Protein AF-A0A9E5NBV2-F1 (afdb_monomer_lite)

Structure (mmCIF, N/CA/C/O backbone):
data_AF-A0A9E5NBV2-F1
#
_entry.id   AF-A0A9E5NBV2-F1
#
loop_
_atom_site.group_PDB
_atom_site.id
_atom_site.type_symbol
_atom_site.label_atom_id
_atom_site.label_alt_id
_atom_site.label_comp_id
_atom_site.label_asym_id
_atom_site.label_entity_id
_atom_site.label_seq_id
_atom_site.pdbx_PDB_ins_code
_atom_site.Cartn_x
_atom_site.Cartn_y
_atom_site.Cartn_z
_atom_site.occupancy
_atom_site.B_iso_or_equiv
_atom_site.auth_seq_id
_atom_site.auth_comp_id
_atom_site.auth_asym_id
_atom_site.auth_atom_id
_atom_site.pdbx_PDB_model_num
ATOM 1 N N . MET A 1 1 ? -26.192 -37.975 -38.335 1.00 47.41 1 MET A N 1
ATOM 2 C CA . MET A 1 1 ? -25.855 -38.280 -39.744 1.00 47.41 1 MET A CA 1
ATOM 3 C C . MET A 1 1 ? -25.097 -37.106 -40.358 1.00 47.41 1 MET A C 1
ATOM 5 O O . MET A 1 1 ? -25.726 -36.101 -40.648 1.00 47.41 1 MET A O 1
ATOM 9 N N . ARG A 1 2 ? -23.768 -37.215 -40.509 1.00 47.28 2 ARG A N 1
ATOM 10 C CA . ARG A 1 2 ? -22.941 -36.680 -41.620 1.00 47.28 2 ARG A CA 1
ATOM 11 C C . ARG A 1 2 ? -21.465 -36.874 -41.260 1.00 47.28 2 ARG A C 1
ATOM 13 O O . ARG A 1 2 ? -20.880 -36.067 -40.551 1.00 47.28 2 ARG A O 1
ATOM 20 N N . GLY A 1 3 ? -20.895 -37.988 -41.717 1.00 46.22 3 GLY A N 1
ATOM 21 C CA . GLY A 1 3 ? -19.457 -38.247 -41.670 1.00 46.22 3 GLY A CA 1
ATOM 22 C C . GLY A 1 3 ? -18.764 -37.620 -42.880 1.00 46.22 3 GLY A C 1
ATOM 23 O O . GLY A 1 3 ? -19.288 -37.690 -43.992 1.00 46.22 3 GLY A O 1
ATOM 24 N N . ARG A 1 4 ? -17.596 -37.006 -42.673 1.00 56.34 4 ARG A N 1
ATOM 25 C CA . ARG A 1 4 ? -16.718 -36.517 -43.747 1.00 56.34 4 ARG A CA 1
ATOM 26 C C . ARG A 1 4 ? -15.356 -37.213 -43.652 1.00 56.34 4 ARG A C 1
ATOM 28 O O . ARG A 1 4 ? -14.515 -36.837 -42.855 1.00 56.34 4 ARG A O 1
ATOM 35 N N . SER A 1 5 ? -15.221 -38.262 -44.466 1.00 53.47 5 SER A N 1
ATOM 36 C CA . SER A 1 5 ? -14.069 -38.661 -45.296 1.00 53.47 5 SER A CA 1
ATOM 37 C C . SER A 1 5 ? -12.658 -38.191 -44.881 1.00 53.47 5 SER A C 1
ATOM 39 O O . SER A 1 5 ? -12.193 -37.150 -45.343 1.00 53.47 5 SER A O 1
ATOM 41 N N . SER A 1 6 ? -11.930 -39.031 -44.137 1.00 57.44 6 SER A N 1
ATOM 42 C CA . SER A 1 6 ? -10.506 -38.855 -43.777 1.00 57.44 6 SER A CA 1
ATOM 43 C C . SER A 1 6 ? -9.505 -39.541 -44.726 1.00 57.44 6 SER A C 1
ATOM 45 O O . SER A 1 6 ? -8.318 -39.596 -44.428 1.00 57.44 6 SER A O 1
ATOM 47 N N . THR A 1 7 ? -9.933 -40.079 -45.869 1.00 57.00 7 THR A N 1
ATOM 48 C CA . THR A 1 7 ? -9.097 -40.979 -46.691 1.00 57.00 7 THR A CA 1
ATOM 49 C C . THR A 1 7 ? -8.404 -40.331 -47.895 1.00 57.00 7 THR A C 1
ATOM 51 O O . THR A 1 7 ? -7.592 -40.986 -48.538 1.00 57.00 7 THR A O 1
ATOM 54 N N . ALA A 1 8 ? -8.650 -39.052 -48.196 1.00 54.91 8 ALA A N 1
ATOM 55 C CA . ALA A 1 8 ? -8.129 -38.420 -49.418 1.00 54.91 8 ALA A CA 1
ATOM 56 C C . ALA A 1 8 ? -6.781 -37.681 -49.261 1.00 54.91 8 ALA A C 1
ATOM 58 O O . ALA A 1 8 ? -6.139 -37.388 -50.264 1.00 54.91 8 ALA A O 1
ATOM 59 N N . LEU A 1 9 ? -6.319 -37.390 -48.036 1.00 52.12 9 LEU A N 1
ATOM 60 C CA . LEU A 1 9 ? -5.105 -36.578 -47.825 1.00 52.12 9 LEU A CA 1
ATOM 61 C C . LEU A 1 9 ? -3.806 -37.409 -47.742 1.00 52.12 9 LEU A C 1
ATOM 63 O O . LEU A 1 9 ? -2.723 -36.885 -47.975 1.00 52.12 9 LEU A O 1
ATOM 67 N N . GLY A 1 10 ? -3.900 -38.713 -47.457 1.00 50.12 10 GLY A N 1
ATOM 68 C CA . GLY A 1 10 ? -2.728 -39.570 -47.220 1.00 50.12 10 GLY A CA 1
ATOM 69 C C . GLY A 1 10 ? -1.947 -39.993 -48.472 1.00 50.12 10 GLY A C 1
ATOM 70 O O . GLY A 1 10 ? -0.790 -40.380 -48.358 1.00 50.12 10 GLY A O 1
ATOM 71 N N . ILE A 1 11 ? -2.541 -39.912 -49.667 1.00 53.69 11 ILE A N 1
ATOM 72 C CA . ILE A 1 11 ? -1.937 -40.457 -50.901 1.00 53.69 11 ILE A CA 1
ATOM 73 C C . ILE A 1 11 ? -1.127 -39.397 -51.672 1.00 53.69 11 ILE A C 1
ATOM 75 O O . ILE A 1 11 ? -0.190 -39.737 -52.388 1.00 53.69 11 ILE A O 1
ATOM 79 N N . VAL A 1 12 ? -1.406 -38.103 -51.474 1.00 51.81 12 VAL A N 1
ATOM 80 C CA . VAL A 1 12 ? -0.696 -37.018 -52.181 1.00 51.81 12 VAL A CA 1
ATOM 81 C C . VAL A 1 12 ? 0.697 -36.749 -51.588 1.00 51.81 12 VAL A C 1
ATOM 83 O O . VAL A 1 12 ? 1.597 -36.322 -52.303 1.00 51.81 12 VAL A O 1
ATOM 86 N N . VAL A 1 13 ? 0.924 -37.070 -50.309 1.00 54.34 13 VAL A N 1
ATOM 87 C CA . VAL A 1 13 ? 2.218 -36.829 -49.639 1.00 54.34 13 VAL A CA 1
ATOM 88 C C . VAL A 1 13 ? 3.282 -37.875 -50.017 1.00 54.34 13 VAL A C 1
ATOM 90 O O . VAL A 1 13 ? 4.472 -37.573 -49.993 1.00 54.34 13 VAL A O 1
ATOM 93 N N . LEU A 1 14 ? 2.887 -39.081 -50.446 1.00 49.16 14 LEU A N 1
ATOM 94 C CA . LEU A 1 14 ? 3.833 -40.171 -50.735 1.00 49.16 14 LEU A CA 1
ATOM 95 C C . LEU A 1 14 ? 4.476 -40.101 -52.139 1.00 49.16 14 LEU A C 1
ATOM 97 O O . LEU A 1 14 ? 5.440 -40.813 -52.399 1.00 49.16 14 LEU A O 1
ATOM 101 N N . LEU A 1 15 ? 3.977 -39.259 -53.053 1.00 51.88 15 LEU A N 1
ATOM 102 C CA . LEU A 1 15 ? 4.480 -39.188 -54.438 1.00 51.88 15 LEU A CA 1
ATOM 103 C C . LEU A 1 15 ? 5.454 -38.029 -54.708 1.00 51.88 15 LEU A C 1
ATOM 105 O O . LEU A 1 15 ? 6.018 -37.955 -55.797 1.00 51.88 15 LEU A O 1
ATOM 109 N N . ILE A 1 16 ? 5.708 -37.153 -53.731 1.00 52.34 16 ILE A N 1
ATOM 110 C CA . ILE A 1 16 ? 6.623 -36.006 -53.899 1.00 52.34 16 ILE A CA 1
ATOM 111 C C . ILE A 1 16 ? 8.077 -36.362 -53.519 1.00 52.34 16 ILE A C 1
ATOM 113 O O . ILE A 1 16 ? 9.010 -35.668 -53.914 1.00 52.34 16 ILE A O 1
ATOM 117 N N . THR A 1 17 ? 8.324 -37.479 -52.828 1.00 51.62 17 THR A N 1
ATOM 118 C CA . THR A 1 17 ? 9.655 -37.801 -52.276 1.00 51.62 17 THR A CA 1
ATOM 119 C C . THR A 1 17 ? 10.601 -38.567 -53.212 1.00 51.62 17 THR A C 1
ATOM 121 O O . THR A 1 17 ? 11.776 -38.698 -52.886 1.00 51.62 17 THR A O 1
ATOM 124 N N . VAL A 1 18 ? 10.159 -39.044 -54.385 1.00 55.81 18 VAL A N 1
ATOM 125 C CA . VAL A 1 18 ? 10.964 -39.964 -55.232 1.00 55.81 18 VAL A CA 1
ATOM 126 C C . VAL A 1 18 ? 11.553 -39.299 -56.497 1.00 55.81 18 VAL A C 1
ATOM 128 O O . VAL A 1 18 ? 12.357 -39.897 -57.204 1.00 55.81 18 VAL A O 1
ATOM 131 N N . GLY A 1 19 ? 11.230 -38.034 -56.783 1.00 51.38 19 GLY A N 1
ATOM 132 C CA . GLY A 1 19 ? 11.572 -37.380 -58.060 1.00 51.38 19 GLY A CA 1
ATOM 133 C C . GLY A 1 19 ? 12.882 -36.579 -58.141 1.00 51.38 19 GLY A C 1
ATOM 134 O O . GLY A 1 19 ? 13.101 -35.925 -59.155 1.00 51.38 19 GLY A O 1
ATOM 135 N N . LEU A 1 20 ? 13.739 -36.563 -57.113 1.00 53.22 20 LEU A N 1
ATOM 136 C CA . LEU A 1 20 ? 14.818 -35.558 -56.988 1.00 53.22 20 LEU A CA 1
ATOM 137 C C . LEU A 1 20 ? 16.227 -36.136 -56.749 1.00 53.22 20 LEU A C 1
ATOM 139 O O . LEU A 1 20 ? 17.056 -35.509 -56.101 1.00 53.22 20 LEU A O 1
ATOM 143 N N . VAL A 1 21 ? 16.533 -37.320 -57.294 1.00 58.56 21 VAL A N 1
ATOM 144 C CA . VAL A 1 21 ? 17.869 -37.963 -57.171 1.00 58.56 21 VAL A CA 1
ATOM 145 C C . VAL A 1 21 ? 18.680 -37.912 -58.486 1.00 58.56 21 VAL A C 1
ATOM 147 O O . VAL A 1 21 ? 19.734 -38.520 -58.615 1.00 58.56 21 VAL A O 1
ATOM 150 N N . GLY A 1 22 ? 18.218 -37.174 -59.499 1.00 55.47 22 GLY A N 1
ATOM 151 C CA . GLY A 1 22 ? 18.643 -37.421 -60.882 1.00 55.47 22 GLY A CA 1
ATOM 152 C C . GLY A 1 22 ? 19.611 -36.457 -61.575 1.00 55.47 22 GLY A C 1
ATOM 153 O O . GLY A 1 22 ? 19.863 -36.707 -62.744 1.00 55.47 22 GLY A O 1
ATOM 154 N N . CYS A 1 23 ? 20.121 -35.373 -60.973 1.00 57.59 23 CYS A N 1
ATOM 155 C CA . CYS A 1 23 ? 20.976 -34.401 -61.693 1.00 57.59 23 CYS A CA 1
ATOM 156 C C . CYS A 1 23 ? 21.932 -33.619 -60.763 1.00 57.59 23 CYS A C 1
ATOM 158 O O . CYS A 1 23 ? 21.736 -32.421 -60.565 1.00 57.59 23 CYS A O 1
ATOM 160 N N . LEU A 1 24 ? 22.981 -34.243 -60.206 1.00 55.84 24 LEU A N 1
ATOM 161 C CA . LEU A 1 24 ? 24.103 -33.466 -59.653 1.00 55.84 24 LEU A CA 1
ATOM 162 C C . LEU A 1 24 ? 25.280 -33.448 -60.643 1.00 55.84 24 LEU A C 1
ATOM 164 O O . LEU A 1 24 ? 25.828 -34.511 -60.939 1.00 55.84 24 LEU A O 1
ATOM 168 N N . PRO A 1 25 ? 25.678 -32.271 -61.162 1.00 61.91 25 PRO A N 1
ATOM 169 C CA . PRO A 1 25 ? 26.909 -32.134 -61.926 1.00 61.91 25 PRO A CA 1
ATOM 170 C C . PRO A 1 25 ? 28.129 -32.333 -61.016 1.00 61.91 25 PRO A C 1
ATOM 172 O O . PRO A 1 25 ? 28.119 -31.983 -59.836 1.00 61.91 25 PRO A O 1
ATOM 175 N N . THR A 1 26 ? 29.199 -32.891 -61.580 1.00 60.84 26 THR A N 1
ATOM 176 C CA . THR A 1 26 ? 30.517 -32.976 -60.945 1.00 60.84 26 THR A CA 1
ATOM 177 C C . THR A 1 26 ? 31.084 -31.564 -60.806 1.00 60.84 26 THR A C 1
ATOM 179 O O . THR A 1 26 ? 31.556 -30.979 -61.783 1.00 60.84 26 THR A O 1
ATOM 182 N N . MET A 1 27 ? 30.982 -30.995 -59.607 1.00 57.03 27 MET A N 1
ATOM 183 C CA . MET A 1 27 ? 31.531 -29.680 -59.288 1.00 57.03 27 MET A CA 1
ATOM 184 C C . MET A 1 27 ? 33.060 -29.774 -59.344 1.00 57.03 27 MET A C 1
ATOM 186 O O . MET A 1 27 ? 33.657 -30.567 -58.618 1.00 57.03 27 MET A O 1
ATOM 190 N N . GLY A 1 28 ? 33.684 -29.002 -60.233 1.00 60.19 28 GLY A N 1
ATOM 191 C CA . GLY A 1 28 ? 35.133 -28.833 -60.249 1.00 60.19 28 GLY A CA 1
ATOM 192 C C . GLY A 1 28 ? 35.620 -28.232 -58.932 1.00 60.19 28 GLY A C 1
ATOM 193 O O . GLY A 1 28 ? 34.912 -27.442 -58.310 1.00 60.19 28 GLY A O 1
ATOM 194 N N . GLU A 1 29 ? 36.827 -28.621 -58.528 1.00 64.81 29 GLU A N 1
ATOM 195 C CA . GLU A 1 29 ? 37.529 -28.144 -57.338 1.00 64.81 29 GLU A CA 1
ATOM 196 C C . GLU A 1 29 ? 37.686 -26.614 -57.391 1.00 64.81 29 GLU A C 1
ATOM 198 O O . GLU A 1 29 ? 38.632 -26.069 -57.965 1.00 64.81 29 GLU A O 1
ATOM 203 N N . THR A 1 30 ? 36.717 -25.890 -56.835 1.00 59.78 30 THR A N 1
ATOM 204 C CA . THR A 1 30 ? 36.830 -24.454 -56.607 1.00 59.78 30 THR A CA 1
ATOM 205 C C . THR A 1 30 ? 37.824 -24.245 -55.479 1.00 59.78 30 THR A C 1
ATOM 207 O O . THR A 1 30 ? 37.518 -24.509 -54.318 1.00 59.78 30 THR A O 1
ATOM 210 N N . VAL A 1 31 ? 39.011 -23.749 -55.821 1.00 68.44 31 VAL A N 1
ATOM 211 C CA . VAL A 1 31 ? 39.945 -23.167 -54.858 1.00 68.44 31 VAL A CA 1
ATOM 212 C C . VAL A 1 31 ? 39.245 -21.960 -54.233 1.00 68.44 31 VAL A C 1
ATOM 214 O O . VAL A 1 31 ? 39.172 -20.891 -54.837 1.00 68.44 31 VAL A O 1
ATOM 217 N N . ILE A 1 32 ? 38.666 -22.157 -53.048 1.00 69.75 32 ILE A N 1
ATOM 218 C CA . ILE A 1 32 ? 38.069 -21.087 -52.252 1.00 69.75 32 ILE A CA 1
ATOM 219 C C . ILE A 1 32 ? 39.237 -20.221 -51.759 1.00 69.75 32 ILE A C 1
ATOM 221 O O . ILE A 1 32 ? 40.080 -20.727 -51.014 1.00 69.75 32 ILE A O 1
ATOM 225 N N . PRO A 1 33 ? 39.349 -18.946 -52.173 1.00 74.88 33 PRO A N 1
ATOM 226 C CA . PRO A 1 33 ? 40.327 -18.055 -51.570 1.00 74.88 33 PRO A CA 1
ATOM 227 C C . PRO A 1 33 ? 40.014 -17.948 -50.076 1.00 74.88 33 PRO A C 1
ATOM 229 O O . PRO A 1 33 ? 38.851 -17.796 -49.699 1.00 74.88 33 PRO A O 1
ATOM 232 N N . ASN A 1 34 ? 41.046 -18.056 -49.233 1.00 77.25 34 ASN A N 1
ATOM 233 C CA . ASN A 1 34 ? 40.891 -17.900 -47.790 1.00 77.25 34 ASN A CA 1
ATOM 234 C C . ASN A 1 34 ? 40.076 -16.628 -47.498 1.00 77.25 34 ASN A C 1
ATOM 236 O O . ASN A 1 34 ? 40.403 -15.572 -48.055 1.00 77.25 34 ASN A O 1
ATOM 240 N N . PRO A 1 35 ? 39.018 -16.716 -46.669 1.00 77.38 35 PRO A N 1
ATOM 241 C CA . PRO A 1 35 ? 38.224 -15.552 -46.315 1.00 77.38 35 PRO A CA 1
ATOM 242 C C . PRO A 1 35 ? 39.148 -14.483 -45.715 1.00 77.38 35 PRO A C 1
ATOM 244 O O . PRO A 1 35 ? 40.090 -14.838 -44.997 1.00 77.38 35 PRO A O 1
ATOM 247 N N . PRO A 1 36 ? 38.923 -13.188 -46.008 1.00 75.44 36 PRO A N 1
ATOM 248 C CA . PRO A 1 36 ? 39.680 -12.123 -45.367 1.00 75.44 36 PRO A CA 1
ATOM 249 C C . PRO A 1 36 ? 39.583 -12.323 -43.857 1.00 75.44 36 PRO A C 1
ATOM 251 O O . PRO A 1 36 ? 38.480 -12.473 -43.328 1.00 75.44 36 PRO A O 1
ATOM 254 N N . THR A 1 37 ? 40.738 -12.390 -43.189 1.00 77.12 37 THR A N 1
ATOM 255 C CA . THR A 1 37 ? 40.833 -12.524 -41.736 1.00 77.12 37 THR A CA 1
ATOM 256 C C . THR A 1 37 ? 39.884 -11.516 -41.111 1.00 77.12 37 THR A C 1
ATOM 258 O O . THR A 1 37 ? 40.073 -10.308 -41.277 1.00 77.12 37 THR A O 1
ATOM 261 N N . ALA A 1 38 ? 38.828 -12.017 -40.465 1.00 73.81 38 ALA A N 1
ATOM 262 C CA . ALA A 1 38 ? 37.863 -11.167 -39.796 1.00 73.81 38 ALA A CA 1
ATOM 263 C C . ALA A 1 38 ? 38.628 -10.238 -38.840 1.00 73.81 38 ALA A C 1
ATOM 265 O O . ALA A 1 38 ? 39.583 -10.696 -38.195 1.00 73.81 38 ALA A O 1
ATOM 266 N N . PRO A 1 39 ? 38.265 -8.944 -38.762 1.00 77.38 39 PRO A N 1
ATOM 267 C CA . PRO A 1 39 ? 38.847 -8.068 -37.760 1.00 77.38 39 PRO A CA 1
ATOM 268 C C . PRO A 1 39 ? 38.699 -8.739 -36.388 1.00 77.38 39 PRO A C 1
ATOM 270 O O . PRO A 1 39 ? 37.693 -9.423 -36.160 1.00 77.38 39 PRO A O 1
ATOM 273 N N . PRO A 1 40 ? 39.696 -8.599 -35.496 1.00 73.88 40 PRO A N 1
ATOM 274 C CA . PRO A 1 40 ? 39.603 -9.174 -34.164 1.00 73.88 40 PRO A CA 1
ATOM 275 C C . PRO A 1 40 ? 38.264 -8.754 -33.543 1.00 73.88 40 PRO A C 1
ATOM 277 O O . PRO A 1 40 ? 37.860 -7.599 -33.731 1.00 73.88 40 PRO A O 1
ATOM 280 N N . PRO A 1 41 ? 37.552 -9.676 -32.864 1.00 75.81 41 PRO A N 1
ATOM 281 C CA . PRO A 1 41 ? 36.298 -9.336 -32.210 1.00 75.81 41 PRO A CA 1
ATOM 282 C C . PRO A 1 41 ? 36.539 -8.094 -31.348 1.00 75.81 41 PRO A C 1
ATOM 284 O O . PRO A 1 41 ? 37.611 -8.005 -30.736 1.00 75.81 41 PRO A O 1
ATOM 287 N N . PRO A 1 42 ? 35.608 -7.120 -31.336 1.00 72.75 42 PRO A N 1
ATOM 288 C CA . PRO A 1 42 ? 35.765 -5.940 -30.504 1.00 72.75 42 PRO A CA 1
ATOM 289 C C . PRO A 1 42 ? 36.099 -6.424 -29.099 1.00 72.75 42 PRO A C 1
ATOM 291 O O . PRO A 1 42 ? 35.373 -7.255 -28.551 1.00 72.75 42 PRO A O 1
ATOM 294 N N . THR A 1 43 ? 37.246 -5.979 -28.577 1.00 72.12 43 THR A N 1
ATOM 295 C CA . THR A 1 43 ? 37.686 -6.265 -27.215 1.00 72.12 43 THR A CA 1
ATOM 296 C C . THR A 1 43 ? 36.488 -6.028 -26.317 1.00 72.12 43 THR A C 1
ATOM 298 O O . THR A 1 43 ? 36.036 -4.888 -26.212 1.00 72.12 43 THR A O 1
ATOM 301 N N . ALA A 1 44 ? 35.921 -7.108 -25.771 1.00 60.94 44 ALA A N 1
ATOM 302 C CA . ALA A 1 44 ? 34.753 -7.027 -24.919 1.00 60.94 44 ALA A CA 1
ATOM 303 C C . ALA A 1 44 ? 35.126 -6.083 -23.780 1.00 60.94 44 ALA A C 1
ATOM 305 O O . ALA A 1 44 ? 35.975 -6.406 -22.946 1.00 60.94 44 ALA A O 1
ATOM 306 N N . LEU A 1 45 ? 34.562 -4.875 -23.810 1.00 64.50 45 LEU A N 1
ATOM 307 C CA . LEU A 1 45 ? 34.618 -3.986 -22.667 1.00 64.50 45 LEU A CA 1
ATOM 308 C C . LEU A 1 45 ? 34.089 -4.806 -21.488 1.00 64.50 45 LEU A C 1
ATOM 310 O O . LEU A 1 45 ? 33.109 -5.537 -21.673 1.00 64.50 45 LEU A O 1
ATOM 314 N N . PRO A 1 46 ? 34.739 -4.758 -20.314 1.00 57.38 46 PRO A N 1
ATOM 315 C CA . PRO A 1 46 ? 34.208 -5.445 -19.155 1.00 57.38 46 PRO A CA 1
ATOM 316 C C . PRO A 1 46 ? 32.794 -4.907 -18.962 1.00 57.38 46 PRO A C 1
ATOM 318 O O . PRO A 1 46 ? 32.623 -3.709 -18.728 1.00 57.38 46 PRO A O 1
ATOM 321 N N . LEU A 1 47 ? 31.784 -5.769 -19.134 1.00 59.66 47 LEU A N 1
ATOM 322 C CA . LEU A 1 47 ? 30.447 -5.453 -18.667 1.00 59.66 47 LEU A CA 1
ATOM 323 C C . LEU A 1 47 ? 30.630 -5.178 -17.178 1.00 59.66 47 LEU A C 1
ATOM 325 O O . LEU A 1 47 ? 30.894 -6.095 -16.400 1.00 59.66 47 LEU A O 1
ATOM 329 N N . LEU A 1 48 ? 30.559 -3.905 -16.797 1.00 55.75 48 LEU A N 1
ATOM 330 C CA . LEU A 1 48 ? 30.230 -3.538 -15.435 1.00 55.75 48 LEU A CA 1
ATOM 331 C C . LEU A 1 48 ? 28.883 -4.206 -15.195 1.00 55.75 48 LEU A C 1
ATOM 333 O O . LEU A 1 48 ? 27.866 -3.739 -15.700 1.00 55.75 48 LEU A O 1
ATOM 337 N N . ALA A 1 49 ? 28.902 -5.365 -14.540 1.00 58.59 49 ALA A N 1
ATOM 338 C CA . ALA A 1 49 ? 27.690 -6.019 -14.104 1.00 58.59 49 ALA A CA 1
ATOM 339 C C . ALA A 1 49 ? 26.990 -5.007 -13.199 1.00 58.59 49 ALA A C 1
ATOM 341 O O . ALA A 1 49 ? 27.465 -4.721 -12.099 1.00 58.59 49 ALA A O 1
ATOM 342 N N . VAL A 1 50 ? 25.922 -4.395 -13.706 1.00 62.09 50 VAL A N 1
ATOM 343 C CA . VAL A 1 50 ? 25.000 -3.629 -12.880 1.00 62.09 50 VAL A CA 1
ATOM 344 C C . VAL A 1 50 ? 24.386 -4.661 -11.948 1.00 62.09 50 VAL A C 1
ATOM 346 O O . VAL A 1 50 ? 23.531 -5.448 -12.342 1.00 62.09 50 VAL A O 1
ATOM 349 N N . VAL A 1 51 ? 24.927 -4.743 -10.735 1.00 79.94 51 VAL A N 1
ATOM 350 C CA . VAL A 1 51 ? 24.387 -5.614 -9.699 1.00 79.94 51 VAL A CA 1
ATOM 351 C C . VAL A 1 51 ? 23.169 -4.891 -9.154 1.00 79.94 51 VAL A C 1
ATOM 353 O O . VAL A 1 51 ? 23.298 -3.947 -8.374 1.00 79.94 51 VAL A O 1
ATOM 356 N N . ALA A 1 52 ? 21.991 -5.293 -9.623 1.00 87.00 52 ALA A N 1
ATOM 357 C CA . ALA A 1 52 ? 20.743 -4.814 -9.059 1.00 87.00 52 ALA A CA 1
ATOM 358 C C . ALA A 1 52 ? 20.683 -5.178 -7.561 1.00 87.00 52 ALA A C 1
ATOM 360 O O . ALA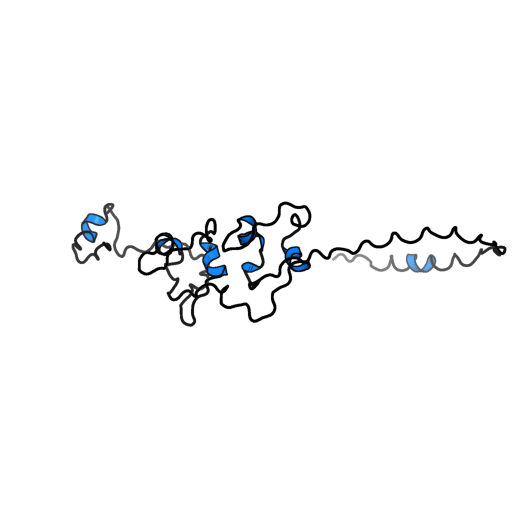 A 1 52 ? 21.149 -6.254 -7.164 1.00 87.00 52 ALA A O 1
ATOM 361 N N . PRO A 1 53 ? 20.162 -4.281 -6.705 1.00 88.75 53 PRO A N 1
ATOM 362 C CA . PRO A 1 53 ? 20.100 -4.529 -5.273 1.00 88.75 53 PRO A CA 1
ATOM 363 C C . PRO A 1 53 ? 19.195 -5.731 -4.965 1.00 88.75 53 PRO A C 1
ATOM 365 O O . PRO A 1 53 ? 18.161 -5.899 -5.620 1.00 88.75 53 PRO A O 1
ATOM 368 N N . PRO A 1 54 ? 19.550 -6.557 -3.967 1.00 89.19 54 PRO A N 1
ATOM 369 C CA . PRO A 1 54 ? 18.733 -7.698 -3.590 1.00 89.19 54 PRO A CA 1
ATOM 370 C C . PRO A 1 54 ? 17.425 -7.262 -2.917 1.00 89.19 54 PRO A C 1
ATOM 372 O O . PRO A 1 54 ? 17.361 -6.208 -2.284 1.00 89.19 54 PRO A O 1
ATOM 375 N N . ILE A 1 55 ? 16.400 -8.106 -3.014 1.00 89.06 55 ILE A N 1
ATOM 376 C CA . ILE A 1 55 ? 15.078 -7.911 -2.416 1.00 89.06 55 ILE A CA 1
ATOM 377 C C . ILE A 1 55 ? 15.138 -8.333 -0.937 1.00 89.06 55 ILE A C 1
ATOM 379 O O . ILE A 1 55 ? 15.354 -9.516 -0.659 1.00 89.06 55 ILE A O 1
ATOM 383 N N . PRO A 1 56 ? 14.948 -7.412 0.029 1.00 87.12 56 PRO A N 1
ATOM 384 C CA . PRO A 1 56 ? 15.119 -7.691 1.456 1.00 87.12 56 PRO A CA 1
ATOM 385 C C . PRO A 1 56 ? 13.836 -8.191 2.141 1.00 87.12 56 PRO A C 1
ATOM 387 O O . PRO A 1 56 ? 13.729 -8.135 3.362 1.00 87.12 56 PRO A O 1
ATOM 390 N N . HIS A 1 57 ? 12.833 -8.624 1.382 1.00 85.75 57 HIS A N 1
ATOM 391 C CA . HIS A 1 57 ? 11.540 -9.064 1.896 1.00 85.75 57 HIS A CA 1
ATOM 392 C C . HIS A 1 57 ? 10.993 -10.237 1.078 1.00 85.75 57 HIS A C 1
ATOM 394 O O . HIS A 1 57 ? 11.444 -10.477 -0.042 1.00 85.75 57 HIS A O 1
ATOM 400 N N . SER A 1 58 ? 10.000 -10.955 1.612 1.00 84.50 58 SER A N 1
ATOM 401 C CA . SER A 1 58 ? 9.322 -12.000 0.843 1.00 84.50 58 SER A CA 1
ATOM 402 C C . SER A 1 58 ? 8.527 -11.408 -0.326 1.00 84.50 58 SER A C 1
ATOM 404 O O . SER A 1 58 ? 8.083 -10.255 -0.288 1.00 84.50 58 SER A O 1
ATOM 406 N N . VAL A 1 59 ? 8.364 -12.204 -1.381 1.00 86.50 59 VAL A N 1
ATOM 407 C CA . VAL A 1 59 ? 7.606 -11.869 -2.603 1.00 86.50 59 VAL A CA 1
ATOM 408 C C . VAL A 1 59 ? 6.435 -12.831 -2.785 1.00 86.50 59 VAL A C 1
ATOM 410 O O . VAL A 1 59 ? 6.111 -13.258 -3.884 1.00 86.50 59 VAL A O 1
ATOM 413 N N . GLU A 1 60 ? 5.817 -13.235 -1.681 1.00 83.31 60 GLU A N 1
ATOM 414 C CA . GLU A 1 60 ? 4.718 -14.197 -1.676 1.00 83.31 60 GLU A CA 1
ATOM 415 C C . GLU A 1 60 ? 3.365 -13.479 -1.679 1.00 83.31 60 GLU A C 1
ATOM 417 O O . GLU A 1 60 ? 3.234 -12.345 -1.210 1.00 83.31 60 GLU A O 1
ATOM 422 N N . GLY A 1 61 ? 2.344 -14.153 -2.219 1.00 84.06 61 GLY A N 1
ATOM 423 C CA . GLY A 1 61 ? 0.975 -13.633 -2.283 1.00 84.06 61 GLY A CA 1
ATOM 424 C C . GLY A 1 61 ? 0.903 -12.205 -2.859 1.00 84.06 61 GLY A C 1
ATOM 425 O O . GLY A 1 61 ? 1.406 -11.992 -3.963 1.00 84.06 61 GLY A O 1
ATOM 426 N N . PRO A 1 62 ? 0.313 -11.229 -2.140 1.00 79.12 62 PRO A N 1
ATOM 427 C CA . PRO A 1 62 ? 0.147 -9.856 -2.627 1.00 79.12 62 PRO A CA 1
ATOM 428 C C . PRO A 1 62 ? 1.464 -9.088 -2.846 1.00 79.12 62 PRO A C 1
ATOM 430 O O . PRO A 1 62 ? 1.461 -8.082 -3.548 1.00 79.12 62 PRO A O 1
ATOM 433 N N . ARG A 1 63 ? 2.608 -9.563 -2.323 1.00 85.38 63 ARG A N 1
ATOM 434 C CA . ARG A 1 63 ? 3.931 -8.931 -2.530 1.00 85.38 63 ARG A CA 1
ATOM 435 C C . ARG A 1 63 ? 4.593 -9.281 -3.868 1.00 85.38 63 ARG A C 1
ATOM 437 O O . ARG A 1 63 ? 5.728 -8.872 -4.098 1.00 85.38 63 ARG A O 1
ATOM 444 N N . GLN A 1 64 ? 3.914 -10.042 -4.728 1.00 87.88 64 GLN A N 1
ATOM 445 C CA . GLN A 1 64 ? 4.388 -10.360 -6.082 1.00 87.88 64 GLN A CA 1
ATOM 446 C C . GLN A 1 64 ? 4.295 -9.162 -7.034 1.00 87.88 64 GLN A C 1
ATOM 448 O O . GLN A 1 64 ? 5.078 -9.077 -7.975 1.00 87.88 64 GLN A O 1
ATOM 453 N N . ASP A 1 65 ? 3.374 -8.226 -6.786 1.00 89.44 65 ASP A N 1
ATOM 454 C CA . ASP A 1 65 ? 3.305 -6.978 -7.542 1.00 89.44 65 ASP A CA 1
ATOM 455 C C . ASP A 1 65 ? 4.269 -5.949 -6.935 1.00 89.44 65 ASP A C 1
ATOM 457 O O . ASP A 1 65 ? 3.948 -5.238 -5.981 1.00 89.44 65 ASP A O 1
ATOM 461 N N . CYS A 1 66 ? 5.488 -5.879 -7.471 1.00 90.69 66 CYS A N 1
ATOM 462 C CA . CYS A 1 66 ? 6.529 -4.983 -6.967 1.00 90.69 66 CYS A CA 1
ATOM 463 C C . CYS A 1 66 ? 6.124 -3.501 -7.067 1.00 90.69 66 CYS A C 1
ATOM 465 O O . CYS A 1 66 ? 6.531 -2.683 -6.234 1.00 90.69 66 CYS A O 1
ATOM 467 N N . LEU A 1 67 ? 5.313 -3.141 -8.069 1.00 91.25 67 LEU A N 1
ATOM 468 C CA . LEU A 1 67 ? 4.934 -1.750 -8.332 1.00 91.25 67 LEU A CA 1
ATOM 469 C C . LEU A 1 67 ? 3.977 -1.198 -7.281 1.00 91.25 67 LEU A C 1
ATOM 471 O O . LEU A 1 67 ? 3.947 0.013 -7.070 1.00 91.25 67 LEU A O 1
ATOM 475 N N . LEU A 1 68 ? 3.277 -2.070 -6.563 1.00 88.50 68 LEU A N 1
ATOM 476 C CA . LEU A 1 68 ? 2.371 -1.714 -5.479 1.00 88.50 68 LEU A CA 1
ATOM 477 C C . LEU A 1 68 ? 3.013 -0.773 -4.438 1.00 88.50 68 LEU A C 1
ATOM 479 O O . LEU A 1 68 ? 2.380 0.172 -3.971 1.00 88.50 68 LEU A O 1
ATOM 483 N N . CYS A 1 69 ? 4.291 -1.000 -4.116 1.00 89.69 69 CYS A N 1
ATOM 484 C CA . CYS A 1 69 ? 5.050 -0.181 -3.165 1.00 89.69 69 CYS A CA 1
ATOM 485 C C . CYS A 1 69 ? 6.127 0.661 -3.859 1.00 89.69 69 CYS A C 1
ATOM 487 O O . CYS A 1 69 ? 6.313 1.837 -3.529 1.00 89.69 69 CYS A O 1
ATOM 489 N N . HIS A 1 70 ? 6.826 0.086 -4.844 1.00 91.69 70 HIS A N 1
ATOM 490 C CA . HIS A 1 70 ? 7.939 0.759 -5.510 1.00 91.69 70 HIS A CA 1
ATOM 491 C C . HIS A 1 70 ? 7.490 1.855 -6.486 1.00 91.69 70 HIS A C 1
ATOM 493 O O . HIS A 1 70 ? 8.278 2.748 -6.771 1.00 91.69 70 HIS A O 1
ATOM 499 N N . ALA A 1 71 ? 6.245 1.878 -6.975 1.00 89.69 71 ALA A N 1
ATOM 500 C CA . ALA A 1 71 ? 5.781 3.021 -7.772 1.00 89.69 71 ALA A CA 1
ATOM 501 C C . ALA A 1 71 ? 5.636 4.297 -6.921 1.00 89.69 71 ALA A C 1
ATOM 503 O O . ALA A 1 71 ? 5.790 5.407 -7.427 1.00 89.69 71 ALA A O 1
ATOM 504 N N . LEU A 1 72 ? 5.349 4.136 -5.624 1.00 86.75 72 LEU A N 1
ATOM 505 C CA . LEU A 1 72 ? 5.106 5.235 -4.687 1.00 86.75 72 LEU A CA 1
ATOM 506 C C . LEU A 1 72 ? 6.337 5.600 -3.851 1.00 86.75 72 LEU A C 1
ATOM 508 O O . LEU A 1 72 ? 6.364 6.666 -3.240 1.00 86.75 72 LEU A O 1
ATOM 512 N N . GLY A 1 73 ? 7.344 4.727 -3.803 1.00 89.06 73 GLY A N 1
ATOM 513 C CA . GLY A 1 73 ? 8.476 4.892 -2.896 1.00 89.06 73 GLY A CA 1
ATOM 514 C C . GLY A 1 73 ? 8.087 4.705 -1.421 1.00 89.06 73 GLY A C 1
ATOM 515 O O . GLY A 1 73 ? 8.581 5.423 -0.549 1.00 89.06 73 GLY A O 1
ATOM 516 N N . ALA A 1 74 ? 7.125 3.820 -1.148 1.00 87.81 74 ALA A N 1
ATOM 517 C CA . ALA A 1 74 ? 6.501 3.666 0.164 1.00 87.81 74 ALA A CA 1
ATOM 518 C C . ALA A 1 74 ? 7.117 2.522 0.986 1.00 87.81 74 ALA A C 1
ATOM 520 O O . ALA A 1 74 ? 7.672 1.572 0.450 1.00 87.81 74 ALA A O 1
ATOM 521 N N . VAL A 1 75 ? 6.986 2.592 2.309 1.00 87.19 75 VAL A N 1
ATOM 522 C CA . VAL A 1 75 ? 7.476 1.601 3.287 1.00 87.19 75 VAL A CA 1
ATOM 523 C C . VAL A 1 75 ? 8.970 1.305 3.091 1.00 87.19 75 VAL A C 1
ATOM 525 O O . VAL A 1 75 ? 9.400 0.160 3.055 1.00 87.19 75 VAL A O 1
ATOM 528 N N . GLU A 1 76 ? 9.761 2.366 2.901 1.00 86.31 76 GLU A N 1
ATOM 529 C CA . GLU A 1 76 ? 11.204 2.314 2.588 1.00 86.31 76 GLU A CA 1
ATOM 530 C C . GLU A 1 76 ? 11.564 1.642 1.254 1.00 86.31 76 GLU A C 1
ATOM 532 O O . GLU A 1 76 ? 12.747 1.561 0.922 1.00 86.31 76 GLU A O 1
ATOM 537 N N . ALA A 1 77 ? 10.579 1.227 0.451 1.00 88.81 77 ALA A N 1
ATOM 538 C CA . ALA A 1 77 ? 10.812 0.782 -0.914 1.00 88.81 77 ALA A CA 1
ATOM 539 C C . ALA A 1 77 ? 11.327 1.972 -1.738 1.00 88.81 77 ALA A C 1
ATOM 541 O O . ALA A 1 77 ? 10.638 2.988 -1.829 1.00 88.81 77 ALA A O 1
ATOM 542 N N . PRO A 1 78 ? 12.520 1.897 -2.351 1.00 89.50 78 PRO A N 1
ATOM 543 C CA . PRO A 1 78 ? 12.977 2.945 -3.252 1.00 89.50 78 PRO A CA 1
ATOM 544 C C . PRO A 1 78 ? 12.040 3.044 -4.463 1.00 89.50 78 PRO A C 1
ATOM 546 O O . PRO A 1 78 ? 11.603 2.000 -4.959 1.00 89.50 78 PRO A O 1
ATOM 549 N N . PRO A 1 79 ? 11.741 4.256 -4.966 1.00 91.00 79 PRO A N 1
ATOM 550 C CA . PRO A 1 79 ? 10.941 4.388 -6.169 1.00 91.00 79 PRO A CA 1
ATOM 551 C C . PRO A 1 79 ? 11.629 3.706 -7.355 1.00 91.00 79 PRO A C 1
ATOM 553 O O . PRO A 1 79 ? 12.857 3.756 -7.468 1.00 91.00 79 PRO A O 1
ATOM 556 N N . VAL A 1 80 ? 10.840 3.092 -8.239 1.00 91.50 80 VAL A N 1
ATOM 557 C CA . VAL A 1 80 ? 11.352 2.522 -9.494 1.00 91.50 80 VAL A CA 1
ATOM 558 C C . VAL A 1 80 ? 12.085 3.620 -10.285 1.00 91.50 80 VAL A C 1
ATOM 560 O O . VAL A 1 80 ? 11.505 4.689 -10.507 1.00 91.50 80 VAL A O 1
ATOM 563 N N . PRO A 1 81 ? 13.344 3.399 -10.706 1.00 90.50 81 PRO A N 1
ATOM 564 C CA . PRO A 1 81 ? 14.054 4.336 -11.567 1.00 90.50 81 PRO A CA 1
ATOM 565 C C . PRO A 1 81 ? 13.293 4.625 -12.867 1.00 90.50 81 PRO A C 1
ATOM 567 O O . PRO A 1 81 ? 12.722 3.732 -13.482 1.00 90.50 81 PRO A O 1
ATOM 570 N N . ALA A 1 82 ? 13.317 5.881 -13.314 1.00 89.75 82 ALA A N 1
ATOM 571 C CA . ALA A 1 82 ? 12.730 6.286 -14.591 1.00 89.75 82 ALA A CA 1
ATOM 572 C C . ALA A 1 82 ? 13.715 6.039 -15.751 1.00 89.75 82 ALA A C 1
ATOM 574 O O . ALA A 1 82 ? 14.180 6.985 -16.392 1.00 89.75 82 ALA A O 1
ATOM 575 N N . ASP A 1 83 ? 14.078 4.777 -15.973 1.00 88.19 83 ASP A N 1
ATOM 576 C CA . ASP A 1 83 ? 14.938 4.334 -17.073 1.00 88.19 83 ASP A CA 1
ATOM 577 C C . ASP A 1 83 ? 14.280 3.206 -17.884 1.00 88.19 83 ASP A C 1
ATOM 579 O O . ASP A 1 83 ? 13.306 2.590 -17.455 1.00 88.19 83 ASP A O 1
ATOM 583 N N . SER A 1 84 ? 14.818 2.940 -19.076 1.00 83.19 84 SER A N 1
ATOM 584 C CA . SER A 1 84 ? 14.265 1.952 -20.011 1.00 83.19 84 SER A CA 1
ATOM 585 C C . SER A 1 84 ? 14.314 0.509 -19.500 1.00 83.19 84 SER A C 1
ATOM 587 O O . SER A 1 84 ? 13.554 -0.342 -19.973 1.00 83.19 84 SER A O 1
ATOM 589 N N . ASP A 1 85 ? 15.212 0.213 -18.559 1.00 85.19 85 ASP A N 1
ATOM 590 C CA . ASP A 1 85 ? 15.363 -1.130 -17.998 1.00 85.19 85 ASP A CA 1
ATOM 591 C C . ASP A 1 85 ? 14.235 -1.443 -16.999 1.00 85.19 85 ASP A C 1
ATOM 593 O O . ASP A 1 85 ? 13.896 -2.610 -16.802 1.00 85.19 85 ASP A O 1
ATOM 597 N N . HIS A 1 86 ? 13.593 -0.414 -16.435 1.00 89.56 86 HIS A N 1
ATOM 598 C CA . HIS A 1 86 ? 12.483 -0.540 -15.487 1.00 89.56 86 HIS A CA 1
ATOM 599 C C . HIS A 1 86 ? 11.101 -0.194 -16.073 1.00 89.56 86 HIS A C 1
ATOM 601 O O . HIS A 1 86 ? 10.099 -0.219 -15.361 1.00 89.56 86 HIS A O 1
ATOM 607 N N . GLU A 1 87 ? 11.015 0.049 -17.384 1.00 85.81 87 GLU A N 1
ATOM 608 C CA . GLU A 1 87 ? 9.746 0.110 -18.134 1.00 85.81 87 GLU A CA 1
ATOM 609 C C . GLU A 1 87 ? 9.195 -1.290 -18.484 1.00 85.81 87 GLU A C 1
ATOM 611 O O . GLU A 1 87 ? 8.201 -1.429 -19.201 1.00 85.81 87 GLU A O 1
ATOM 616 N N . GLN A 1 88 ? 9.858 -2.342 -18.001 1.00 84.19 88 GLN A N 1
ATOM 617 C CA . GLN A 1 88 ? 9.524 -3.735 -18.274 1.00 84.19 88 GLN A CA 1
ATOM 618 C C . GLN A 1 88 ? 8.357 -4.244 -17.403 1.00 84.19 88 GLN A C 1
ATOM 620 O O . GLN A 1 88 ? 8.060 -3.672 -16.353 1.00 84.19 88 GLN A O 1
ATOM 625 N N . PRO A 1 89 ? 7.697 -5.346 -17.808 1.00 86.25 89 PRO A N 1
ATOM 626 C CA . PRO A 1 89 ? 6.703 -6.030 -16.984 1.00 86.25 89 PRO A CA 1
ATOM 627 C C . PRO A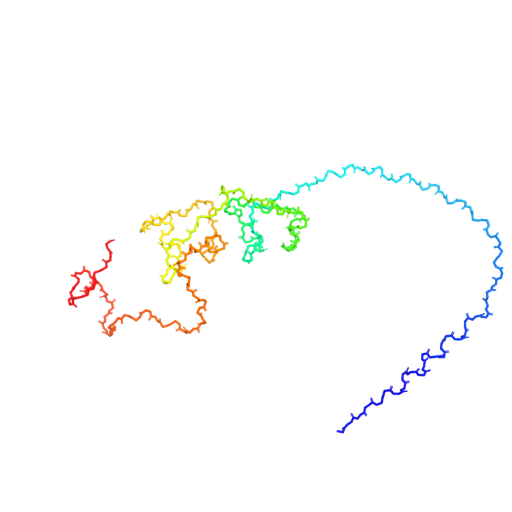 1 89 ? 7.222 -6.416 -15.587 1.00 86.25 89 PRO A C 1
ATOM 629 O O . PRO A 1 89 ? 8.376 -6.819 -15.430 1.00 86.25 89 PRO A O 1
ATOM 632 N N . VAL A 1 90 ? 6.350 -6.325 -14.574 1.00 83.25 90 VAL A N 1
ATOM 6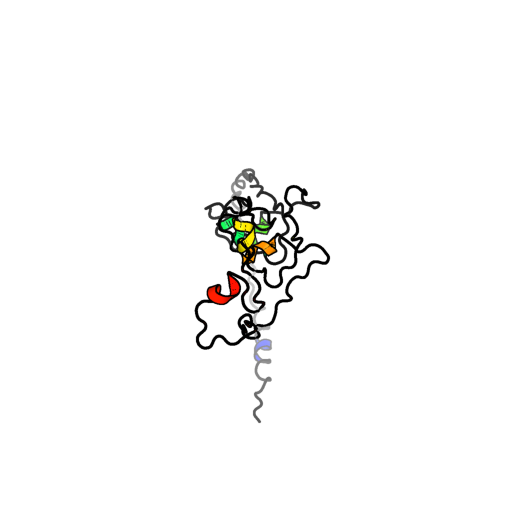33 C CA . VAL A 1 90 ? 6.687 -6.544 -13.151 1.00 83.25 90 VAL A CA 1
ATOM 634 C C . VAL A 1 90 ? 7.233 -7.948 -12.856 1.00 83.25 90 VAL A C 1
ATOM 636 O O . VAL A 1 90 ? 8.051 -8.131 -11.959 1.00 83.25 90 VAL A O 1
ATOM 639 N N . ASP A 1 91 ? 6.851 -8.949 -13.648 1.00 82.31 91 ASP A N 1
ATOM 640 C CA . ASP A 1 91 ? 7.342 -10.323 -13.528 1.00 82.31 91 ASP A CA 1
ATOM 641 C C . ASP A 1 91 ? 8.827 -10.468 -13.897 1.00 82.31 91 ASP A C 1
ATOM 643 O O . ASP A 1 91 ? 9.465 -11.456 -13.530 1.00 82.31 91 ASP A O 1
ATOM 647 N N . LEU A 1 92 ? 9.412 -9.471 -14.568 1.00 88.94 92 LEU A N 1
ATOM 648 C CA . LEU A 1 92 ? 10.828 -9.476 -14.927 1.00 88.94 92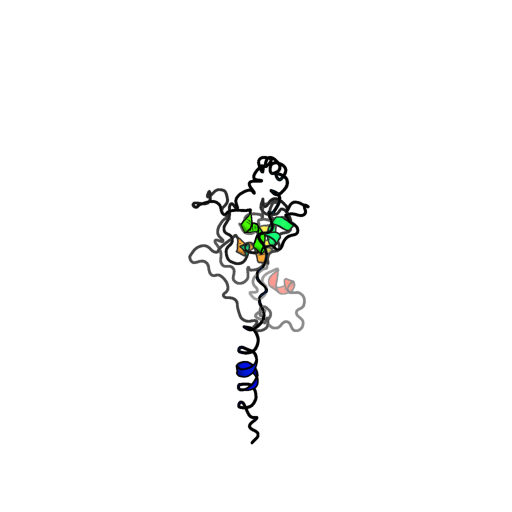 LEU A CA 1
ATOM 649 C C . LEU A 1 92 ? 11.730 -8.865 -13.852 1.00 88.94 92 LEU A C 1
ATOM 651 O O . LEU A 1 92 ? 12.949 -9.035 -13.947 1.00 88.94 92 LEU A O 1
ATOM 655 N N . CYS A 1 93 ? 11.180 -8.231 -12.810 1.00 90.19 93 CYS A N 1
ATOM 656 C CA . CYS A 1 93 ? 11.970 -7.596 -11.750 1.00 90.19 93 CYS A CA 1
ATOM 657 C C . CYS A 1 93 ? 12.951 -8.583 -11.093 1.00 90.19 93 CYS A C 1
ATOM 659 O O . CYS A 1 93 ? 14.126 -8.260 -10.894 1.00 90.19 93 CYS A O 1
ATOM 661 N N . SER A 1 94 ? 12.516 -9.824 -10.847 1.00 88.88 94 SER A N 1
ATOM 662 C CA . SER A 1 94 ? 13.347 -10.873 -10.238 1.00 88.88 94 SER A CA 1
ATOM 663 C C . SER A 1 94 ? 14.454 -11.422 -11.147 1.00 88.88 94 SER A C 1
ATOM 665 O O . SER A 1 94 ? 15.271 -12.223 -10.697 1.00 88.88 94 SER A O 1
ATOM 667 N N . THR A 1 95 ? 14.505 -11.012 -12.419 1.00 89.31 95 THR A N 1
ATOM 668 C CA . THR A 1 95 ? 15.602 -11.375 -13.336 1.00 89.31 95 THR A CA 1
ATOM 669 C C . THR A 1 95 ? 16.913 -10.722 -12.906 1.00 89.31 95 THR A C 1
ATOM 671 O O . THR A 1 95 ? 17.977 -11.330 -13.013 1.00 89.31 95 THR A O 1
ATOM 674 N N . CYS A 1 96 ? 16.828 -9.490 -12.400 1.00 90.25 96 CYS A N 1
ATOM 675 C CA . CYS A 1 96 ? 17.977 -8.719 -11.936 1.00 90.25 96 CYS A CA 1
ATOM 676 C C . CYS A 1 96 ? 18.003 -8.635 -10.404 1.00 90.25 96 CYS A C 1
ATOM 678 O O . CYS A 1 96 ? 19.058 -8.811 -9.795 1.00 90.25 96 CYS A O 1
ATOM 680 N N . HIS A 1 97 ? 16.850 -8.407 -9.769 1.00 91.25 97 HIS A N 1
ATOM 681 C CA . HIS A 1 97 ? 16.742 -8.280 -8.319 1.00 91.25 97 HIS A CA 1
ATOM 682 C C . HIS A 1 97 ? 16.593 -9.651 -7.653 1.00 91.25 97 HIS A C 1
ATOM 684 O O . HIS A 1 97 ? 15.506 -10.224 -7.590 1.00 91.25 97 HIS A O 1
ATOM 690 N N . ALA A 1 98 ? 17.695 -10.186 -7.133 1.00 89.56 98 ALA A N 1
ATOM 691 C CA . ALA A 1 98 ? 17.690 -11.468 -6.435 1.00 89.56 98 ALA A CA 1
ATOM 692 C C . ALA A 1 98 ? 17.107 -11.349 -5.017 1.00 89.56 98 ALA A C 1
ATOM 694 O O . ALA A 1 98 ? 17.356 -10.368 -4.321 1.00 89.56 98 ALA A O 1
ATOM 695 N N . LEU A 1 99 ? 16.390 -12.373 -4.549 1.00 87.44 99 LEU A N 1
ATOM 696 C CA . LEU A 1 99 ? 15.978 -12.464 -3.144 1.00 87.44 99 LEU A CA 1
ATOM 697 C C . LEU A 1 99 ? 17.202 -12.567 -2.230 1.00 87.44 99 LEU A C 1
ATOM 699 O O . LEU A 1 99 ? 18.153 -13.298 -2.525 1.00 87.44 99 LEU A O 1
ATOM 703 N N . LEU A 1 100 ? 17.174 -11.842 -1.112 1.00 82.69 100 LEU A N 1
ATOM 704 C CA . LEU A 1 100 ? 18.200 -11.971 -0.087 1.00 82.69 100 LEU A CA 1
ATOM 705 C C . LEU A 1 100 ? 18.126 -13.384 0.533 1.00 82.69 100 LEU A C 1
ATOM 707 O O . LEU A 1 100 ? 17.026 -13.842 0.847 1.00 82.69 100 LEU A O 1
ATOM 711 N N . PRO A 1 101 ? 19.256 -14.093 0.715 1.00 72.38 101 PRO A N 1
ATOM 712 C CA . PRO A 1 101 ? 19.245 -15.405 1.352 1.00 72.38 101 PRO A CA 1
ATOM 713 C C . PRO A 1 101 ? 18.755 -15.306 2.799 1.00 72.38 101 PRO A C 1
ATOM 715 O O . PRO A 1 101 ? 19.138 -14.397 3.537 1.00 72.38 101 PRO A O 1
ATOM 718 N N . GLU A 1 102 ? 17.921 -16.260 3.205 1.00 72.44 102 GLU A N 1
ATOM 719 C CA . GLU A 1 102 ? 17.411 -16.340 4.570 1.00 72.44 102 GLU A CA 1
ATOM 720 C C . GLU A 1 102 ? 18.531 -16.619 5.593 1.00 72.44 102 GLU A C 1
ATOM 722 O O . GLU A 1 102 ? 19.496 -17.327 5.283 1.00 72.44 102 GLU A O 1
ATOM 727 N N . PRO A 1 103 ? 18.403 -16.119 6.837 1.00 66.00 103 PRO A N 1
ATOM 728 C CA . PRO A 1 103 ? 17.268 -15.365 7.370 1.00 66.00 103 PRO A CA 1
ATOM 729 C C . PRO A 1 103 ? 17.310 -13.886 6.971 1.00 66.00 103 PRO A C 1
ATOM 731 O O . PRO A 1 103 ? 18.339 -13.219 7.086 1.00 66.00 103 PRO A O 1
ATOM 734 N N . ILE A 1 104 ? 16.157 -13.358 6.558 1.00 64.62 104 ILE A N 1
ATOM 735 C CA . ILE A 1 104 ? 15.981 -11.919 6.355 1.00 64.62 104 ILE A CA 1
ATOM 736 C C . ILE A 1 104 ? 16.252 -11.224 7.702 1.00 64.62 104 ILE A C 1
ATOM 738 O O . ILE A 1 104 ? 15.710 -11.659 8.724 1.00 64.62 104 ILE A O 1
ATOM 742 N N . PRO A 1 105 ? 17.085 -10.169 7.756 1.00 62.75 105 PRO A N 1
ATOM 743 C CA . PRO A 1 105 ? 17.346 -9.455 8.999 1.00 62.75 105 PRO A CA 1
ATOM 744 C C . PRO A 1 105 ? 16.034 -9.013 9.666 1.00 62.75 105 PRO A C 1
ATOM 746 O O . PRO A 1 105 ? 15.229 -8.308 9.059 1.00 62.75 105 PRO A O 1
ATOM 749 N N . SER A 1 106 ? 15.825 -9.380 10.938 1.00 55.00 106 SER A N 1
ATOM 750 C CA . SER A 1 106 ? 14.586 -9.078 11.682 1.00 55.00 106 SER A CA 1
ATOM 751 C C . SER A 1 106 ? 14.268 -7.581 11.782 1.00 55.00 106 SER A C 1
ATOM 753 O O . SER A 1 106 ? 13.127 -7.216 12.037 1.00 55.00 106 SER A O 1
ATOM 755 N N . ALA A 1 107 ? 15.255 -6.712 11.540 1.00 56.56 107 ALA A N 1
ATOM 756 C CA . ALA A 1 107 ? 15.086 -5.260 11.476 1.00 56.56 107 ALA A CA 1
ATOM 757 C C . ALA A 1 107 ? 14.140 -4.786 10.351 1.00 56.56 107 ALA A C 1
ATOM 759 O O . ALA A 1 107 ? 13.771 -3.619 10.338 1.00 56.56 107 ALA A O 1
ATOM 760 N N . ILE A 1 108 ? 13.757 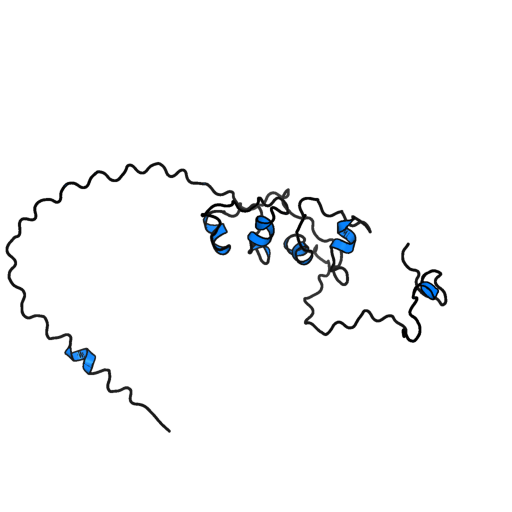-5.673 9.426 1.00 64.19 108 ILE A N 1
ATOM 761 C CA . ILE A 1 108 ? 12.943 -5.363 8.238 1.00 64.19 108 ILE A CA 1
ATOM 762 C C . ILE A 1 108 ? 11.547 -6.017 8.332 1.00 64.19 108 ILE A C 1
ATOM 764 O O . ILE A 1 108 ? 10.720 -5.887 7.433 1.00 64.19 108 ILE A O 1
ATOM 768 N N . SER A 1 109 ? 11.257 -6.749 9.416 1.00 76.00 109 SER A N 1
ATOM 769 C CA . SER A 1 109 ? 9.973 -7.441 9.560 1.00 76.00 109 SER A CA 1
ATOM 770 C C . SER A 1 109 ? 8.899 -6.520 10.157 1.00 76.00 109 SER A C 1
ATOM 772 O O . SER A 1 109 ? 9.128 -5.922 11.211 1.00 76.00 109 SER A O 1
ATOM 774 N N . PRO A 1 110 ? 7.725 -6.401 9.514 1.00 86.56 110 PRO A N 1
ATOM 775 C CA . PRO A 1 110 ? 6.597 -5.650 10.055 1.00 86.56 110 PRO A CA 1
ATOM 776 C C . PRO A 1 110 ? 6.082 -6.298 11.355 1.00 86.56 110 PRO A C 1
ATOM 778 O O . PRO A 1 110 ? 6.136 -7.522 11.492 1.00 86.56 110 PRO A O 1
ATOM 781 N N . PRO A 1 111 ? 5.563 -5.513 12.316 1.00 89.88 111 PRO A N 1
ATOM 782 C CA . PRO A 1 111 ? 4.935 -6.059 13.514 1.00 89.88 111 PRO A CA 1
ATOM 783 C C . PRO A 1 111 ? 3.663 -6.844 13.175 1.00 89.88 111 PRO A C 1
ATOM 785 O O . PRO A 1 111 ? 2.892 -6.449 12.300 1.00 89.88 111 PRO A O 1
ATOM 788 N N . GLU A 1 112 ? 3.420 -7.919 13.920 1.00 91.88 112 GLU A N 1
ATOM 789 C CA . GLU A 1 112 ? 2.191 -8.708 13.810 1.00 91.88 112 GLU A CA 1
ATOM 790 C C . GLU A 1 112 ? 0.970 -7.940 14.339 1.00 91.88 112 GLU A C 1
ATOM 792 O O . GLU A 1 112 ? 1.064 -7.112 15.253 1.00 91.88 112 GLU A O 1
ATOM 797 N N . VAL A 1 113 ? -0.203 -8.256 13.789 1.00 93.44 113 VAL A N 1
ATOM 798 C CA . VAL A 1 113 ? -1.490 -7.760 14.283 1.00 93.44 113 VAL A CA 1
ATOM 799 C C . VAL A 1 113 ? -1.902 -8.585 15.499 1.00 93.44 113 VAL A C 1
ATOM 801 O O . VAL A 1 113 ? -2.105 -9.793 15.408 1.00 93.44 113 VAL A O 1
ATOM 804 N N . THR A 1 114 ? -2.046 -7.932 16.650 1.00 93.62 114 THR A N 1
ATOM 805 C CA . THR A 1 114 ? -2.305 -8.586 17.947 1.00 93.62 114 THR A CA 1
ATOM 806 C C . THR A 1 114 ? -3.773 -8.562 18.378 1.00 93.62 114 THR A C 1
ATOM 808 O O . THR A 1 114 ? -4.095 -8.942 19.504 1.00 93.62 114 THR A O 1
ATOM 811 N N . HIS A 1 115 ? -4.677 -8.111 17.509 1.00 92.50 115 HIS A N 1
ATOM 812 C CA . HIS A 1 115 ? -6.109 -8.005 17.781 1.00 92.50 115 HIS A CA 1
ATOM 813 C C . HIS A 1 115 ? -6.939 -8.583 16.636 1.00 92.50 115 HIS A C 1
ATOM 815 O O . HIS A 1 115 ? -6.495 -8.600 15.493 1.00 92.50 115 HIS A O 1
ATOM 821 N N . ASP A 1 116 ? -8.171 -8.991 16.942 1.00 91.12 116 ASP A N 1
ATOM 822 C CA . ASP A 1 116 ? -9.144 -9.447 15.945 1.00 91.12 116 ASP A CA 1
ATOM 823 C C . ASP A 1 116 ? -9.422 -8.352 14.899 1.00 91.12 116 ASP A C 1
ATOM 825 O O . ASP A 1 116 ? -9.437 -7.155 15.221 1.00 91.12 116 ASP A O 1
ATOM 829 N N . LEU A 1 117 ? -9.623 -8.772 13.655 1.00 90.38 117 LEU A N 1
ATOM 830 C CA . LEU A 1 117 ? -9.948 -7.907 12.526 1.00 90.38 117 LEU A CA 1
ATOM 831 C C . LEU A 1 117 ? -11.453 -7.833 12.228 1.00 90.38 117 LEU A C 1
ATOM 833 O O . LEU A 1 117 ? -11.866 -6.935 11.499 1.00 90.38 117 LEU A O 1
ATOM 837 N N . VAL A 1 118 ? -12.280 -8.718 12.795 1.00 87.69 118 VAL A N 1
ATOM 838 C CA . VAL A 1 118 ? -13.737 -8.729 12.592 1.00 87.69 118 VAL A CA 1
ATOM 839 C C . VAL A 1 118 ? -14.353 -7.413 13.081 1.00 87.69 118 VAL A C 1
ATOM 841 O O . VAL A 1 118 ? -14.296 -7.078 14.270 1.00 87.69 118 VAL A O 1
ATOM 844 N N . GLY A 1 119 ? -14.952 -6.661 12.154 1.00 88.00 119 GLY A N 1
ATOM 845 C CA . GLY A 1 119 ? -15.511 -5.329 12.408 1.00 88.00 119 GLY A CA 1
ATOM 846 C C . GLY A 1 119 ? -14.454 -4.238 12.626 1.00 88.00 119 GLY A C 1
ATOM 847 O O . GLY A 1 119 ? -14.775 -3.176 13.169 1.00 88.00 119 GLY A O 1
ATOM 848 N N . ARG A 1 120 ? -13.189 -4.512 12.278 1.00 90.50 120 ARG A N 1
ATOM 849 C CA . ARG A 1 120 ? -12.024 -3.616 12.400 1.00 90.50 120 ARG A CA 1
ATOM 850 C C . ARG A 1 120 ? -11.145 -3.643 11.145 1.00 90.50 120 ARG A C 1
ATOM 852 O O . ARG A 1 120 ? -9.938 -3.420 11.222 1.00 90.50 120 ARG A O 1
ATOM 859 N N . GLU A 1 121 ? -11.753 -3.904 9.996 1.00 89.44 121 GLU A N 1
ATOM 860 C CA . GLU A 1 121 ? -11.083 -4.028 8.700 1.00 89.44 121 GLU A CA 1
ATOM 861 C C . GLU A 1 121 ? -10.498 -2.680 8.234 1.00 89.44 121 GLU A C 1
ATOM 863 O O . GLU A 1 121 ? -9.466 -2.632 7.570 1.00 89.44 121 GLU A O 1
ATOM 868 N N . GLU A 1 122 ? -11.098 -1.567 8.668 1.00 92.81 122 GLU A N 1
ATOM 869 C CA . GLU A 1 122 ? -10.626 -0.203 8.414 1.00 92.81 122 GLU A CA 1
ATOM 870 C C . GLU A 1 122 ? -9.464 0.184 9.350 1.00 92.81 122 GLU A C 1
ATOM 872 O O . GLU A 1 122 ? -9.624 0.968 10.294 1.00 92.81 122 GLU A O 1
ATOM 877 N N . CYS A 1 123 ? -8.264 -0.348 9.090 1.00 94.38 123 CYS A N 1
ATOM 878 C CA . CYS A 1 123 ? -7.085 -0.215 9.965 1.00 94.38 123 CYS A CA 1
ATOM 879 C C . CYS A 1 123 ? -6.772 1.249 10.340 1.00 94.38 123 CYS A C 1
ATOM 881 O O . CYS A 1 123 ? -6.376 1.570 11.468 1.00 94.38 123 CYS A O 1
ATOM 883 N N . LEU A 1 124 ? -6.982 2.169 9.392 1.00 94.88 124 LEU A N 1
ATOM 884 C CA . LEU A 1 124 ? -6.700 3.594 9.563 1.00 94.88 124 LEU A CA 1
ATOM 885 C C . LEU A 1 124 ? -7.655 4.302 10.533 1.00 94.88 124 LEU A C 1
ATOM 887 O O . LEU A 1 124 ? -7.324 5.404 10.973 1.00 94.88 124 LEU A O 1
ATOM 891 N N . MET A 1 125 ? -8.780 3.699 10.929 1.00 94.56 125 MET A N 1
ATOM 892 C CA . MET A 1 125 ? -9.669 4.285 11.943 1.00 94.56 125 MET A CA 1
ATOM 893 C C . MET A 1 125 ? -8.969 4.480 13.286 1.00 94.56 125 MET A C 1
ATOM 895 O O . MET A 1 125 ? -9.148 5.518 13.921 1.00 94.56 125 MET A O 1
ATOM 899 N N . CYS A 1 126 ? -8.118 3.532 13.687 1.00 95.12 126 CYS A N 1
ATOM 900 C CA . CYS A 1 126 ? -7.352 3.634 14.929 1.00 95.12 126 CYS A CA 1
ATOM 901 C C . CYS A 1 126 ? -5.891 4.023 14.674 1.00 95.12 126 CYS A C 1
ATOM 903 O O . CYS A 1 126 ? -5.352 4.910 15.344 1.00 95.12 126 CYS A O 1
ATOM 905 N N . HIS A 1 127 ? -5.254 3.416 13.670 1.00 96.00 127 HIS A N 1
ATOM 906 C CA . HIS A 1 127 ? -3.818 3.577 13.455 1.00 96.00 127 HIS A CA 1
ATOM 907 C C . HIS A 1 127 ? -3.432 4.926 12.831 1.00 96.00 127 HIS A C 1
ATOM 909 O O . HIS A 1 127 ? -2.304 5.373 13.014 1.00 96.00 127 HIS A O 1
ATOM 915 N N . LYS A 1 128 ? -4.327 5.647 12.140 1.00 93.69 128 LYS A N 1
ATOM 916 C CA . LYS A 1 128 ? -3.964 6.942 11.524 1.00 93.69 128 LYS A CA 1
ATOM 917 C C . LYS A 1 128 ? -3.515 7.985 12.551 1.00 93.69 128 LYS A C 1
ATOM 919 O O . LYS A 1 128 ? -2.582 8.747 12.298 1.00 93.69 128 LYS A O 1
ATOM 924 N N . LEU A 1 129 ? -4.198 8.025 13.695 1.00 92.31 129 LEU A N 1
ATOM 925 C CA . LEU A 1 129 ? -3.925 8.962 14.789 1.00 92.31 129 LEU A CA 1
ATOM 926 C C . LEU A 1 129 ? -3.267 8.289 16.001 1.00 92.31 129 LEU A C 1
ATOM 928 O O . LEU A 1 129 ? -2.830 8.992 16.906 1.00 92.31 129 LEU A O 1
ATOM 932 N N . GLY A 1 130 ? -3.174 6.957 16.012 1.00 94.56 130 GLY A N 1
ATOM 933 C CA . GLY A 1 130 ? -2.650 6.197 17.144 1.00 94.56 130 GLY A CA 1
ATOM 934 C C . GLY A 1 130 ? -3.573 6.239 18.367 1.00 94.56 130 GLY A C 1
ATOM 935 O O . GLY A 1 130 ? -3.127 6.498 19.483 1.00 94.56 130 GLY A O 1
ATOM 936 N N . ILE A 1 131 ? -4.880 6.067 18.150 1.00 93.19 131 ILE A N 1
ATOM 937 C CA . ILE A 1 131 ? -5.897 6.084 19.215 1.00 93.19 131 ILE A CA 1
ATOM 938 C C . ILE A 1 131 ? -6.221 4.667 19.700 1.00 93.19 131 ILE A C 1
ATOM 940 O O . ILE A 1 131 ? -5.876 3.687 19.049 1.00 93.19 131 ILE A O 1
ATOM 944 N N . ALA A 1 132 ? -6.915 4.550 20.836 1.00 90.81 132 ALA A N 1
ATOM 945 C CA . ALA A 1 132 ? -7.349 3.261 21.392 1.00 90.81 132 ALA A CA 1
ATOM 946 C C . ALA A 1 132 ? -6.198 2.245 21.578 1.00 90.81 132 ALA A C 1
ATOM 948 O O . ALA A 1 132 ? -6.371 1.052 21.349 1.00 90.81 132 ALA A O 1
ATOM 949 N N . LEU A 1 133 ? -5.024 2.734 22.003 1.00 92.69 133 LEU A N 1
ATOM 950 C CA . LEU A 1 133 ? -3.774 1.971 22.164 1.00 92.69 133 LEU A CA 1
ATOM 951 C C . LEU A 1 133 ? -3.159 1.443 20.856 1.00 92.69 133 LEU A C 1
ATOM 953 O O . LEU A 1 133 ? -2.133 0.766 20.906 1.00 92.69 133 LEU A O 1
ATOM 957 N N . ALA A 1 134 ? -3.729 1.772 19.695 1.00 94.25 134 ALA A N 1
ATOM 958 C CA . ALA A 1 134 ? -3.111 1.460 18.418 1.00 94.25 134 ALA A CA 1
ATOM 959 C C . ALA A 1 134 ? -1.864 2.339 18.214 1.00 94.25 134 ALA A C 1
ATOM 961 O O . ALA A 1 134 ? -1.929 3.550 18.440 1.00 94.25 134 ALA A O 1
ATOM 962 N N . PRO A 1 135 ? -0.725 1.784 17.766 1.00 94.25 135 PRO A N 1
ATOM 963 C CA . PRO A 1 135 ? 0.397 2.601 17.330 1.00 94.25 135 PRO A CA 1
ATOM 964 C C . PRO A 1 135 ? 0.006 3.425 16.102 1.00 94.25 135 PRO A C 1
ATOM 966 O O . PRO A 1 135 ? -0.762 2.976 15.246 1.00 94.25 135 PRO A O 1
ATOM 969 N N . ARG A 1 136 ? 0.564 4.633 16.001 1.00 95.06 136 ARG A N 1
ATOM 970 C CA . ARG A 1 136 ? 0.373 5.471 14.820 1.00 95.06 136 ARG A CA 1
ATOM 971 C C . ARG A 1 136 ? 1.084 4.857 13.610 1.00 95.06 136 ARG A C 1
ATOM 973 O O . ARG A 1 136 ? 2.216 4.399 13.744 1.00 95.06 136 ARG A O 1
ATOM 980 N N . VAL A 1 137 ? 0.446 4.900 12.439 1.00 94.38 137 VAL A N 1
ATOM 981 C CA . VAL A 1 137 ? 1.083 4.539 11.163 1.00 94.38 137 VAL A CA 1
ATOM 982 C C . VAL A 1 137 ? 2.316 5.430 10.935 1.00 94.38 137 VAL A C 1
ATOM 984 O O . VAL A 1 137 ? 2.167 6.657 10.973 1.00 94.38 137 VAL A O 1
ATOM 987 N N . PRO A 1 138 ? 3.508 4.854 10.688 1.00 91.94 138 PRO A N 1
ATOM 988 C CA . PRO A 1 138 ? 4.707 5.638 10.414 1.00 91.94 138 PRO A CA 1
ATOM 989 C C . PRO A 1 138 ? 4.606 6.425 9.100 1.00 91.94 138 PRO A C 1
ATOM 991 O O . PRO A 1 138 ? 3.928 6.013 8.156 1.00 91.94 138 PRO A O 1
ATOM 994 N N . GLU A 1 139 ? 5.328 7.540 8.997 1.00 90.38 139 GLU A N 1
ATOM 995 C CA . GLU A 1 139 ? 5.267 8.444 7.839 1.00 90.38 139 GLU A CA 1
ATOM 996 C C . GLU A 1 139 ? 5.673 7.775 6.516 1.00 90.38 139 GLU A C 1
ATOM 998 O O . GLU A 1 139 ? 5.176 8.151 5.453 1.00 90.38 139 GLU A O 1
ATOM 1003 N N . ASN A 1 140 ? 6.531 6.754 6.564 1.00 88.50 140 ASN A N 1
ATOM 1004 C CA . ASN A 1 140 ? 6.956 6.012 5.376 1.00 88.50 140 ASN A CA 1
ATOM 1005 C C . ASN A 1 140 ? 5.826 5.174 4.744 1.00 88.50 140 ASN A C 1
ATOM 1007 O O . ASN A 1 140 ? 5.984 4.748 3.612 1.00 88.50 140 ASN A O 1
ATOM 1011 N N . HIS A 1 141 ? 4.669 4.991 5.386 1.00 92.31 141 HIS A N 1
ATOM 1012 C CA . HIS A 1 141 ? 3.503 4.312 4.792 1.00 92.31 141 HIS A CA 1
ATOM 1013 C C . HIS A 1 141 ? 2.584 5.271 4.007 1.00 92.31 141 HIS A C 1
ATOM 1015 O O . HIS A 1 141 ? 1.447 4.934 3.676 1.00 92.31 141 HIS A O 1
ATOM 1021 N N . THR A 1 142 ? 3.039 6.497 3.732 1.00 88.50 142 THR A N 1
ATOM 1022 C CA . THR A 1 142 ? 2.253 7.492 2.992 1.00 88.50 142 THR A CA 1
ATOM 1023 C C . THR A 1 142 ? 1.855 6.964 1.611 1.00 88.50 142 THR A C 1
ATOM 1025 O O . THR A 1 142 ? 2.696 6.497 0.852 1.00 88.50 142 THR A O 1
ATOM 1028 N N . GLY A 1 143 ? 0.567 7.074 1.274 1.00 86.81 143 GLY A N 1
ATOM 1029 C CA . GLY A 1 143 ? 0.032 6.657 -0.027 1.00 86.81 143 GLY A CA 1
ATOM 1030 C C . GLY A 1 143 ? -0.341 5.177 -0.122 1.00 86.81 143 GLY A C 1
ATOM 1031 O O . GLY A 1 143 ? -0.964 4.798 -1.108 1.00 86.81 143 GLY A O 1
ATOM 1032 N N . ILE A 1 144 ? -0.036 4.367 0.898 1.00 89.38 144 ILE A N 1
ATOM 1033 C CA . ILE A 1 144 ? -0.480 2.973 0.958 1.00 89.38 144 ILE A CA 1
ATOM 1034 C C . ILE A 1 144 ? -1.979 2.924 1.304 1.00 89.38 144 ILE A C 1
ATOM 1036 O O . ILE A 1 144 ? -2.373 3.449 2.353 1.00 89.38 144 ILE A O 1
ATOM 1040 N N . PRO A 1 145 ? -2.832 2.330 0.451 1.00 89.19 145 PRO A N 1
ATOM 1041 C CA . PRO A 1 145 ? -4.240 2.129 0.764 1.00 89.19 145 PRO A CA 1
ATOM 1042 C C . PRO A 1 145 ? -4.437 1.032 1.829 1.00 89.19 145 PRO A C 1
ATOM 1044 O O . PRO A 1 145 ? -3.568 0.193 2.072 1.00 89.19 145 PRO A O 1
ATOM 1047 N N . VAL A 1 146 ? -5.574 1.093 2.531 1.00 90.56 146 VAL A N 1
ATOM 1048 C CA . VAL A 1 146 ? -5.841 0.303 3.751 1.00 90.56 146 VAL A CA 1
ATOM 1049 C C . VAL A 1 146 ? -5.893 -1.208 3.501 1.00 90.56 146 VAL A C 1
ATOM 1051 O O . VAL A 1 146 ? -5.475 -1.996 4.346 1.00 90.56 146 VAL A O 1
ATOM 1054 N N . ASP A 1 147 ? -6.336 -1.615 2.316 1.00 88.75 147 ASP A N 1
ATOM 1055 C CA . ASP A 1 147 ? -6.408 -3.006 1.868 1.00 88.75 147 ASP A CA 1
ATOM 1056 C C . ASP A 1 147 ? -5.027 -3.670 1.780 1.00 88.75 147 ASP A C 1
ATOM 1058 O O . ASP A 1 147 ? -4.913 -4.891 1.881 1.00 88.75 147 ASP A O 1
ATOM 1062 N N . LEU A 1 148 ? -3.958 -2.876 1.691 1.00 90.00 148 LEU A N 1
ATOM 1063 C CA . LEU A 1 148 ? -2.596 -3.390 1.612 1.00 90.00 148 LEU A CA 1
ATOM 1064 C C . LEU A 1 148 ? -1.909 -3.557 2.963 1.00 90.00 148 LEU A C 1
ATOM 1066 O O . LEU A 1 148 ? -0.833 -4.151 3.008 1.00 90.00 148 LEU A O 1
ATOM 1070 N N . CYS A 1 149 ? -2.497 -3.105 4.074 1.00 92.31 149 CYS A N 1
ATOM 1071 C CA . CYS A 1 149 ? -1.870 -3.242 5.393 1.00 92.31 149 CYS A CA 1
ATOM 1072 C C . CYS A 1 149 ? -1.551 -4.713 5.727 1.00 92.31 149 CYS A C 1
ATOM 1074 O O . CYS A 1 149 ? -0.460 -5.028 6.209 1.00 92.31 149 CYS A O 1
ATOM 1076 N N . GLN A 1 150 ? -2.467 -5.623 5.388 1.00 91.00 150 GLN A N 1
ATOM 1077 C CA . GLN A 1 150 ? -2.345 -7.062 5.657 1.00 91.00 150 GLN A CA 1
ATOM 1078 C C . GLN A 1 150 ? -1.360 -7.789 4.723 1.00 91.00 150 GLN A C 1
ATOM 1080 O O . GLN A 1 150 ? -1.035 -8.949 4.953 1.00 91.00 150 GLN A O 1
ATOM 1085 N N . THR A 1 151 ? -0.822 -7.102 3.708 1.00 88.56 151 THR A N 1
ATOM 1086 C CA . THR A 1 151 ? 0.255 -7.623 2.844 1.00 88.56 151 THR A CA 1
ATOM 1087 C C . THR A 1 151 ? 1.552 -7.853 3.626 1.00 88.56 151 THR A C 1
ATOM 1089 O O . THR A 1 151 ? 2.355 -8.719 3.283 1.00 88.56 151 THR A O 1
ATOM 1092 N N . CYS A 1 152 ? 1.755 -7.065 4.683 1.00 89.31 152 CYS A N 1
ATOM 1093 C CA . CYS A 1 152 ? 2.933 -7.101 5.543 1.00 89.31 152 CYS A CA 1
ATOM 1094 C C . CYS A 1 152 ? 2.555 -7.470 6.982 1.00 89.31 152 CYS A C 1
ATOM 1096 O O . CYS A 1 152 ? 3.210 -8.306 7.599 1.00 89.31 152 CYS A O 1
ATOM 1098 N N . HIS A 1 153 ? 1.497 -6.862 7.518 1.00 91.38 153 HIS A N 1
ATOM 1099 C CA . HIS A 1 153 ? 1.064 -7.081 8.892 1.00 91.38 153 HIS A CA 1
ATOM 1100 C C . HIS A 1 153 ? 0.152 -8.301 8.980 1.00 91.38 153 HIS A C 1
ATOM 1102 O O . HIS A 1 153 ? -1.056 -8.211 8.766 1.00 91.38 153 HIS A O 1
ATOM 1108 N N . VAL A 1 154 ? 0.743 -9.446 9.306 1.00 88.25 154 VAL A N 1
ATOM 1109 C CA . VAL A 1 154 ? 0.006 -10.699 9.483 1.00 88.25 154 VAL A CA 1
ATOM 1110 C C . VAL A 1 154 ? -0.555 -10.813 10.896 1.00 88.25 154 VAL A C 1
ATOM 1112 O O . VAL A 1 154 ? 0.031 -10.314 11.858 1.00 88.25 154 VAL A O 1
ATOM 1115 N N . ALA A 1 155 ? -1.708 -11.465 11.023 1.00 90.25 155 ALA A N 1
ATOM 1116 C CA . ALA A 1 155 ? -2.313 -11.748 12.315 1.00 90.25 155 ALA A CA 1
ATOM 1117 C C . ALA A 1 155 ? -1.430 -12.689 13.139 1.00 90.25 155 ALA A C 1
ATOM 1119 O O . ALA A 1 155 ? -0.961 -13.714 12.640 1.00 90.25 155 ALA A O 1
ATOM 1120 N N . ALA A 1 156 ? -1.232 -12.344 14.410 1.00 88.62 156 ALA A N 1
ATOM 1121 C CA . ALA A 1 156 ? -0.526 -13.199 15.347 1.00 88.62 156 ALA A CA 1
ATOM 1122 C C . ALA A 1 156 ? -1.265 -14.544 15.516 1.00 88.62 156 ALA A C 1
ATOM 1124 O O . ALA A 1 156 ? -2.495 -14.608 15.383 1.00 88.62 156 ALA A O 1
ATOM 1125 N N . PRO A 1 157 ? -0.560 -15.636 15.859 1.00 84.56 157 PRO A N 1
ATOM 1126 C CA . PRO A 1 157 ? -1.193 -16.927 16.094 1.00 84.56 157 PRO A CA 1
ATOM 1127 C C . PRO A 1 157 ? -2.331 -16.833 17.123 1.00 84.56 157 PRO A C 1
ATOM 1129 O O . PRO A 1 157 ? -2.131 -16.387 18.251 1.00 84.56 157 PRO A O 1
ATOM 1132 N N . GLY A 1 158 ? -3.529 -17.286 16.743 1.00 80.00 158 GLY A N 1
ATOM 1133 C CA . GLY A 1 158 ? -4.714 -17.265 17.611 1.00 80.00 158 GLY A CA 1
ATOM 1134 C C . GLY A 1 158 ? -5.561 -15.990 17.530 1.00 80.00 158 GLY A C 1
ATOM 1135 O O . GLY A 1 158 ? -6.576 -15.909 18.219 1.00 80.00 158 GLY A O 1
ATOM 1136 N N . VAL A 1 159 ? -5.189 -15.029 16.682 1.00 82.50 159 VAL A N 1
ATOM 1137 C CA . VAL A 1 159 ? -6.041 -13.897 16.301 1.00 82.50 159 VAL A CA 1
ATOM 1138 C C . VAL A 1 159 ? -6.959 -14.313 15.149 1.00 82.50 159 VAL A C 1
ATOM 1140 O O . VAL A 1 159 ? -6.500 -14.870 14.150 1.00 82.50 159 VAL A O 1
ATOM 1143 N N . SER A 1 160 ? -8.261 -14.050 15.275 1.00 74.38 160 SER A N 1
ATOM 1144 C CA . SER A 1 160 ? -9.225 -14.259 14.194 1.00 74.38 160 SER A CA 1
ATOM 1145 C C . SER A 1 160 ? -8.996 -13.244 13.076 1.00 74.38 160 SER A C 1
ATOM 1147 O O . SER A 1 160 ? -8.984 -12.035 13.299 1.00 74.38 160 SER A O 1
ATOM 1149 N N . VAL A 1 161 ? -8.859 -13.752 11.856 1.00 69.88 161 VAL A N 1
ATOM 1150 C CA . VAL A 1 161 ? -9.027 -12.971 10.630 1.00 69.88 161 VAL A CA 1
ATOM 1151 C C . VAL A 1 161 ? -10.431 -13.285 10.117 1.00 69.88 161 VAL A C 1
ATOM 1153 O O . VAL A 1 161 ? -10.807 -14.465 10.135 1.00 69.88 161 VAL A O 1
ATOM 1156 N N . PRO A 1 162 ? -11.235 -12.293 9.693 1.00 62.72 162 PRO A N 1
ATOM 1157 C CA . PRO A 1 162 ? -12.491 -12.582 9.026 1.00 62.72 162 PRO A CA 1
ATOM 1158 C C . PRO A 1 162 ? -12.191 -13.484 7.827 1.00 62.72 162 PRO A C 1
ATOM 1160 O O . PRO A 1 162 ? -11.448 -13.110 6.923 1.00 62.72 162 PRO A O 1
ATOM 1163 N N . ALA A 1 163 ? -12.731 -14.704 7.844 1.00 58.88 163 ALA A N 1
ATOM 1164 C CA . ALA A 1 163 ? -12.734 -15.544 6.657 1.00 58.88 163 ALA A CA 1
ATOM 1165 C C . ALA A 1 163 ? -13.432 -14.744 5.558 1.00 58.88 163 ALA A C 1
ATOM 1167 O O . ALA A 1 163 ? -14.506 -14.200 5.838 1.00 58.88 163 ALA A O 1
ATOM 1168 N N . GLU A 1 164 ? -12.814 -14.650 4.371 1.00 51.81 164 GLU A N 1
ATOM 1169 C CA . GLU A 1 164 ? -13.382 -13.971 3.203 1.00 51.81 164 GLU A CA 1
ATOM 1170 C C . GLU A 1 164 ? -14.843 -14.382 3.087 1.00 51.81 164 GLU A C 1
ATOM 1172 O O . GLU A 1 164 ? -15.185 -15.512 2.729 1.00 51.81 164 GLU A O 1
ATOM 1177 N N . THR A 1 165 ? -15.714 -13.493 3.545 1.00 47.25 165 THR A N 1
ATOM 1178 C CA . THR A 1 165 ? -17.129 -13.785 3.610 1.00 47.25 165 THR A CA 1
ATOM 1179 C C . THR A 1 165 ? -17.584 -13.601 2.172 1.00 47.25 165 THR A C 1
ATOM 1181 O O . THR A 1 165 ? -17.382 -12.509 1.635 1.00 47.25 165 THR A O 1
ATOM 1184 N N . PRO A 1 166 ? -18.144 -14.633 1.507 1.00 45.62 166 PRO A N 1
ATOM 1185 C CA . PRO A 1 166 ? -18.802 -14.426 0.223 1.00 45.62 166 PRO A CA 1
ATOM 1186 C C . PRO A 1 166 ? -19.745 -13.242 0.396 1.00 45.62 166 PRO A C 1
ATOM 1188 O O . PRO A 1 166 ? -20.374 -13.178 1.450 1.00 45.62 166 PRO A O 1
ATOM 1191 N N . GLU A 1 167 ? -19.819 -12.324 -0.572 1.00 47.56 167 GLU A N 1
ATOM 1192 C CA . GLU A 1 167 ? -20.718 -11.163 -0.554 1.00 47.56 167 GLU A CA 1
ATOM 1193 C C . GLU A 1 167 ? -22.178 -11.593 -0.303 1.00 47.56 167 GLU A C 1
ATOM 1195 O O . GLU A 1 167 ? -23.006 -11.706 -1.206 1.00 47.56 167 GLU A O 1
ATOM 1200 N N . ILE A 1 168 ? -22.522 -11.864 0.951 1.00 47.44 168 ILE A N 1
ATOM 1201 C CA . ILE A 1 168 ? -23.879 -12.007 1.425 1.00 47.44 168 ILE A CA 1
ATOM 1202 C C . ILE A 1 168 ? -24.229 -10.599 1.848 1.00 47.44 168 ILE A C 1
ATOM 1204 O O . ILE A 1 168 ? -23.724 -10.102 2.853 1.00 47.44 168 ILE A O 1
ATOM 1208 N N . GLY A 1 169 ? -25.019 -9.965 0.979 1.00 43.00 169 GLY A N 1
ATOM 1209 C CA . GLY A 1 169 ? -25.405 -8.564 1.005 1.00 43.00 169 GLY A CA 1
ATOM 1210 C C . GLY A 1 169 ? -25.368 -7.948 2.392 1.00 43.00 169 GLY A C 1
ATOM 1211 O O . GLY A 1 169 ? -26.045 -8.417 3.305 1.00 43.00 169 GLY A O 1
ATOM 1212 N N . MET A 1 170 ? -24.571 -6.885 2.485 1.00 44.62 170 MET A N 1
ATOM 1213 C CA . MET A 1 170 ? -24.439 -5.971 3.607 1.00 44.62 170 MET A CA 1
ATOM 1214 C C . MET A 1 170 ? -25.806 -5.707 4.254 1.00 44.62 170 MET A C 1
ATOM 1216 O O . MET A 1 170 ? -26.556 -4.824 3.839 1.00 44.62 170 MET A O 1
ATOM 1220 N N . LEU A 1 171 ? -26.151 -6.502 5.265 1.00 49.03 171 LEU A N 1
ATOM 1221 C CA . LEU A 1 171 ? -27.195 -6.145 6.205 1.00 49.03 171 LEU A CA 1
ATOM 1222 C C . LEU A 1 171 ? -26.552 -5.082 7.096 1.00 49.03 171 LEU A C 1
ATOM 1224 O O . LEU A 1 171 ? -25.568 -5.396 7.769 1.00 49.03 171 LEU A O 1
ATOM 1228 N N . PRO A 1 172 ? -27.033 -3.825 7.068 1.00 53.41 172 PRO A N 1
ATOM 1229 C CA . PRO A 1 172 ? -26.485 -2.785 7.924 1.00 53.41 172 PRO A CA 1
ATOM 1230 C C . PRO A 1 172 ? -26.531 -3.271 9.370 1.00 53.41 172 PRO A C 1
ATOM 1232 O O . PRO A 1 172 ? -27.505 -3.925 9.755 1.00 53.41 172 PRO A O 1
ATOM 1235 N N . SER A 1 173 ? -25.486 -2.955 10.145 1.00 55.53 173 SER A N 1
ATOM 1236 C CA . SER A 1 173 ? -25.423 -3.179 11.590 1.00 55.53 173 SER A CA 1
ATOM 1237 C C . SER A 1 173 ? -26.792 -2.911 12.192 1.00 55.53 173 SER A C 1
ATOM 1239 O O . SER A 1 173 ? -27.262 -1.771 12.192 1.00 55.53 173 SER A O 1
ATOM 1241 N N . GLN A 1 174 ? -27.481 -3.978 12.599 1.00 64.25 174 GLN A N 1
ATOM 1242 C CA . GLN A 1 174 ? -28.859 -3.851 13.032 1.00 64.25 174 GLN A CA 1
ATOM 1243 C C . GLN A 1 174 ? -28.849 -3.095 14.350 1.00 64.25 174 GLN A C 1
ATOM 1245 O O . GLN A 1 174 ? -28.496 -3.638 15.395 1.00 64.25 174 GLN A O 1
ATOM 1250 N N . VAL A 1 175 ? -29.216 -1.817 14.285 1.00 71.12 175 VAL A N 1
ATOM 12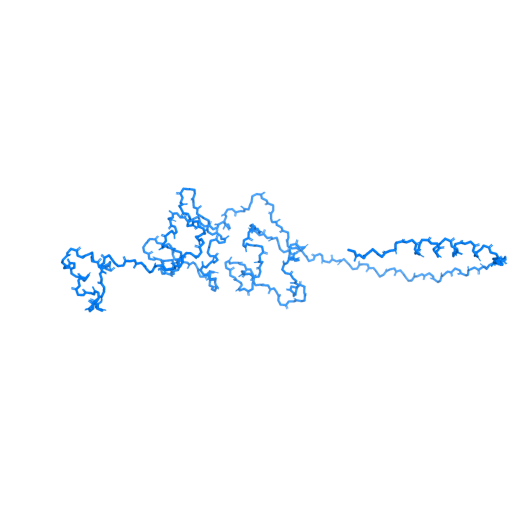51 C CA . VAL A 1 175 ? -29.637 -1.070 15.460 1.00 71.12 175 VAL A CA 1
ATOM 1252 C C . VAL A 1 175 ? -30.729 -1.926 16.116 1.00 71.12 175 VAL A C 1
ATOM 1254 O O . VAL A 1 175 ? -31.709 -2.250 15.444 1.00 71.12 175 VAL A O 1
ATOM 1257 N N . PRO A 1 176 ? -30.583 -2.344 17.387 1.00 77.31 176 PRO A N 1
ATOM 1258 C CA . PRO A 1 176 ? -31.442 -3.360 18.012 1.00 77.31 176 PRO A CA 1
ATOM 1259 C C . PRO A 1 176 ? -32.889 -2.887 18.256 1.00 77.31 176 PRO A C 1
ATOM 1261 O O . PRO A 1 176 ? -33.669 -3.555 18.930 1.00 77.31 176 PRO A O 1
ATOM 1264 N N . HIS A 1 177 ? -33.258 -1.724 17.722 1.00 77.75 177 HIS A N 1
ATOM 1265 C CA . HIS A 1 177 ? -34.573 -1.117 17.799 1.00 77.75 177 HIS A CA 1
ATOM 1266 C C . HIS A 1 177 ? -34.918 -0.418 16.477 1.00 77.75 177 HIS A C 1
ATOM 1268 O O . HIS A 1 177 ? -34.044 0.012 15.726 1.00 77.75 177 HIS A O 1
ATOM 1274 N N . THR A 1 178 ? -36.215 -0.248 16.207 1.00 79.94 178 THR A N 1
ATOM 1275 C CA . THR A 1 178 ? -36.696 0.453 15.005 1.00 79.94 178 THR A CA 1
ATOM 1276 C C . THR A 1 178 ? -36.230 1.915 14.976 1.00 79.94 178 THR A C 1
ATOM 1278 O O . THR A 1 178 ? -35.977 2.516 16.018 1.00 79.94 178 THR A O 1
ATOM 1281 N N . LEU A 1 179 ? -36.129 2.524 13.795 1.00 83.19 179 LEU A N 1
ATOM 1282 C CA . LEU A 1 179 ? -35.724 3.933 13.642 1.00 83.19 179 LEU A CA 1
ATOM 1283 C C . LEU A 1 179 ? -36.869 4.853 13.200 1.00 83.19 179 LEU A C 1
ATOM 1285 O O . LEU A 1 179 ? -36.644 6.023 12.901 1.00 83.19 179 LEU A O 1
ATOM 1289 N N . GLU A 1 180 ? -38.105 4.353 13.170 1.00 80.19 180 GLU A N 1
ATOM 1290 C CA . GLU A 1 180 ? -39.268 5.162 12.800 1.00 80.19 180 GLU A CA 1
ATOM 1291 C C . GLU A 1 180 ? -39.361 6.399 13.703 1.00 80.19 180 GLU A C 1
ATOM 1293 O O . GLU A 1 180 ? -39.448 6.292 14.927 1.00 80.19 180 GLU A O 1
ATOM 1298 N N . ASN A 1 181 ? -39.284 7.580 13.081 1.00 81.31 181 ASN A N 1
ATOM 1299 C CA . ASN A 1 181 ? -39.252 8.894 13.730 1.00 81.31 181 ASN A CA 1
ATOM 1300 C C . ASN A 1 181 ? -38.117 9.110 14.752 1.00 81.31 181 ASN A C 1
ATOM 1302 O O . ASN A 1 181 ? -38.232 9.968 15.627 1.00 81.31 181 ASN A O 1
ATOM 1306 N N . ARG A 1 182 ? -37.004 8.378 14.638 1.00 81.19 182 ARG A N 1
ATOM 1307 C CA . ARG A 1 182 ? -35.814 8.539 15.488 1.00 81.19 182 ARG A CA 1
ATOM 1308 C C . ARG A 1 182 ? -34.596 8.868 14.632 1.00 81.19 182 ARG A C 1
ATOM 1310 O O . ARG A 1 182 ? -33.827 7.987 14.270 1.00 81.19 182 ARG A O 1
ATOM 1317 N N . THR A 1 183 ? -34.444 10.147 14.289 1.00 85.50 183 THR A N 1
ATOM 1318 C CA . THR A 1 183 ? -33.317 10.642 13.474 1.00 85.50 183 THR A CA 1
ATOM 1319 C C . THR A 1 183 ? -32.168 11.211 14.301 1.00 85.50 183 THR A C 1
ATOM 1321 O O . THR A 1 183 ? -31.071 11.362 13.777 1.00 85.50 183 THR A O 1
ATOM 1324 N N . ASP A 1 184 ? -32.403 11.531 15.576 1.00 89.12 184 ASP A N 1
ATOM 1325 C CA . ASP A 1 184 ? -31.369 12.013 16.492 1.00 89.12 184 ASP A CA 1
ATOM 1326 C C . ASP A 1 184 ? -31.062 10.960 17.562 1.00 89.12 184 ASP A C 1
ATOM 1328 O O . ASP A 1 184 ? -31.762 10.827 18.569 1.00 89.12 184 ASP A O 1
ATOM 1332 N N . CYS A 1 185 ? -29.997 10.194 17.325 1.00 87.31 185 CYS A N 1
ATOM 1333 C CA . CYS A 1 185 ? -29.552 9.118 18.208 1.00 87.31 185 CYS A CA 1
ATOM 1334 C C . CYS A 1 185 ? -29.077 9.637 19.576 1.00 87.31 185 CYS A C 1
ATOM 1336 O O . CYS A 1 185 ? -29.110 8.897 20.564 1.00 87.31 185 CYS A O 1
ATOM 1338 N N . ARG A 1 186 ? -28.645 10.903 19.666 1.00 89.06 186 ARG A N 1
ATOM 1339 C CA . ARG A 1 186 ? -28.091 11.467 20.906 1.00 89.06 186 ARG A CA 1
ATOM 1340 C C . ARG A 1 186 ? -29.135 11.618 21.999 1.00 89.06 186 ARG A C 1
ATOM 1342 O O . ARG A 1 186 ? -28.797 11.469 23.168 1.00 89.06 186 ARG A O 1
ATOM 1349 N N . LEU A 1 187 ? -30.402 11.809 21.634 1.00 87.44 187 LEU A N 1
ATOM 1350 C CA . LEU A 1 187 ? -31.500 11.960 22.594 1.00 87.44 187 LEU A CA 1
ATOM 1351 C C . LEU A 1 187 ? -31.598 10.801 23.600 1.00 87.44 187 LEU A C 1
ATOM 1353 O O . LEU A 1 187 ? -32.050 11.013 24.723 1.00 87.44 187 LEU A O 1
ATOM 1357 N N . CYS A 1 188 ? -31.160 9.597 23.221 1.00 87.56 188 CYS A N 1
ATOM 1358 C CA . CYS A 1 188 ? -31.118 8.439 24.116 1.00 87.56 188 CYS A CA 1
ATOM 1359 C C . CYS A 1 188 ? -29.685 8.059 24.518 1.00 87.56 188 CYS A C 1
ATOM 1361 O O . CYS A 1 188 ? -29.439 7.750 25.682 1.00 87.56 188 CYS A O 1
ATOM 1363 N N . HIS A 1 189 ? -28.731 8.121 23.584 1.00 90.00 189 HIS A N 1
ATOM 1364 C CA . HIS A 1 189 ? -27.367 7.618 23.787 1.00 90.00 189 HIS A CA 1
ATOM 1365 C C . HIS A 1 189 ? -26.386 8.638 24.397 1.00 90.00 189 HIS A C 1
ATOM 1367 O O . HIS A 1 189 ? -25.270 8.273 24.744 1.00 90.00 189 HIS A O 1
ATOM 1373 N N . GLU A 1 190 ? -26.753 9.912 24.565 1.00 88.38 190 GLU A N 1
ATOM 1374 C CA . GLU A 1 190 ? -25.878 10.892 25.234 1.00 88.38 190 GLU A CA 1
ATOM 1375 C C . GLU A 1 190 ? -25.896 10.722 26.758 1.00 88.38 190 GLU A C 1
ATOM 1377 O O . GLU A 1 190 ? -24.862 10.762 27.420 1.00 88.38 190 GLU A O 1
ATOM 1382 N N . THR A 1 191 ? -27.071 10.462 27.326 1.00 85.81 191 THR A N 1
ATOM 1383 C CA . THR A 1 191 ? -27.285 10.342 28.778 1.00 85.81 191 THR A CA 1
ATOM 1384 C C . THR A 1 191 ? -27.662 8.929 29.223 1.00 85.81 191 THR A C 1
ATOM 1386 O O . THR A 1 191 ? -27.808 8.688 30.418 1.00 85.81 191 THR A O 1
ATOM 1389 N N . GLY A 1 192 ? -27.813 7.995 28.279 1.00 86.19 192 GLY A N 1
ATOM 1390 C CA . GLY A 1 192 ? -28.181 6.603 28.546 1.00 86.19 192 GLY A CA 1
ATOM 1391 C C . GLY A 1 192 ? -29.629 6.419 29.005 1.00 86.19 192 GLY A C 1
ATOM 1392 O O . GLY A 1 192 ? -29.934 5.555 29.829 1.00 86.19 192 GLY A O 1
ATOM 1393 N N . VAL A 1 193 ? -30.542 7.256 28.507 1.00 85.62 193 VAL A N 1
ATOM 1394 C CA . VAL A 1 193 ? -31.971 7.175 28.844 1.00 85.62 193 VAL A CA 1
ATOM 1395 C C . VAL A 1 193 ? -32.549 5.854 28.342 1.00 85.62 193 VAL A C 1
ATOM 1397 O O . VAL A 1 193 ? -32.308 5.451 27.208 1.00 85.62 193 VAL A O 1
ATOM 1400 N N . GLY A 1 194 ? -33.350 5.196 29.185 1.00 79.62 194 GLY A N 1
ATOM 1401 C CA . GLY A 1 194 ? -33.998 3.932 28.828 1.00 79.62 194 GLY A CA 1
ATOM 1402 C C . GLY A 1 194 ? -33.011 2.781 28.637 1.00 79.62 194 GLY A C 1
ATOM 1403 O O . GLY A 1 194 ? -33.227 1.955 27.760 1.00 79.62 194 GLY A O 1
ATOM 1404 N N . GLU A 1 195 ? -31.929 2.762 29.424 1.00 81.50 195 GLU A N 1
ATOM 1405 C CA . GLU A 1 195 ? -30.869 1.739 29.379 1.00 81.50 195 GLU A CA 1
ATOM 1406 C C . GLU A 1 195 ? -30.059 1.735 28.071 1.00 81.50 195 GLU A C 1
ATOM 1408 O O . GLU A 1 195 ? -29.337 0.783 27.775 1.00 81.50 195 GLU A O 1
ATOM 1413 N N . ALA A 1 196 ? -30.136 2.816 27.288 1.00 86.06 196 ALA A N 1
ATOM 1414 C CA . ALA A 1 196 ? -29.313 2.970 26.101 1.00 86.06 196 ALA A CA 1
ATOM 1415 C C . ALA A 1 196 ? -27.818 3.057 26.485 1.00 86.06 196 ALA A C 1
ATOM 1417 O O . ALA A 1 196 ? -27.459 3.818 27.387 1.00 86.06 196 ALA A O 1
ATOM 1418 N N . PRO A 1 197 ? -26.917 2.323 25.808 1.00 84.19 197 PRO A N 1
ATOM 1419 C CA . PRO A 1 197 ? -25.483 2.470 26.031 1.00 84.19 197 PRO A CA 1
ATOM 1420 C C . PRO A 1 197 ? -25.032 3.873 25.619 1.00 84.19 197 PRO A C 1
ATOM 1422 O O . PRO A 1 197 ? -25.438 4.372 24.567 1.00 84.19 197 PRO A O 1
ATOM 1425 N N . GLN A 1 198 ? -24.192 4.507 26.436 1.00 87.88 198 GLN A N 1
ATOM 1426 C CA . GLN A 1 198 ? -23.676 5.835 26.117 1.00 87.88 198 GLN A CA 1
ATOM 1427 C C . GLN A 1 198 ? -22.647 5.778 24.984 1.00 87.88 198 GLN A C 1
ATOM 1429 O O . GLN A 1 198 ? -21.903 4.800 24.866 1.00 87.88 198 GLN A O 1
ATOM 1434 N N . PHE A 1 199 ? -22.579 6.830 24.164 1.00 79.06 199 PHE A N 1
ATOM 1435 C CA . PHE A 1 199 ? -21.471 6.975 23.222 1.00 79.06 199 PHE A CA 1
ATOM 1436 C C . PHE A 1 199 ? -20.139 7.072 23.988 1.00 79.06 199 PHE A C 1
ATOM 1438 O O . PHE A 1 199 ? -20.092 7.730 25.031 1.00 79.06 199 PHE A O 1
ATOM 1445 N N . PRO A 1 200 ? -19.063 6.427 23.505 1.00 69.81 200 PRO A N 1
ATOM 1446 C CA . PRO A 1 200 ? -17.740 6.618 24.085 1.00 69.81 200 PRO A CA 1
ATOM 1447 C C . PRO A 1 200 ? -17.341 8.100 23.995 1.00 69.81 200 PRO A C 1
ATOM 1449 O O . PRO A 1 200 ? -17.631 8.757 22.994 1.00 69.81 200 PRO A O 1
ATOM 1452 N N . ALA A 1 201 ? -16.738 8.606 25.074 1.00 61.59 201 ALA A N 1
ATOM 1453 C CA . ALA A 1 201 ? -16.300 9.995 25.219 1.00 61.59 201 ALA A CA 1
ATOM 1454 C C . ALA A 1 201 ? -15.135 10.362 24.290 1.00 61.59 201 ALA A C 1
ATOM 1456 O O . ALA A 1 201 ? -14.311 9.466 23.993 1.00 61.59 201 ALA A O 1
#

Sequence (201 aa):
MRGRSSTALGIVVLLITVGLVGCLPTMGETVIPNPPTAPPPPTALPLLAVVAPPIPHSVEGPRQDCLLCHALGAVEAPPVPADSDHEQPVDLCSTCHALLPEPIPSAISPPEVTHDLVGREECLMCHKLGIALAPRVPENHTGIPVDLCQTCHVAAPGVSVPAETPEIGMLPSQVPHTLENRTDCRLCHETGVGEAPQFPA

Secondary structure (DSSP, 8-state):
-----SSSSTTTGGGSSSS-SS----------PPPP-PPPPP---------PPPB-S---GGGG-THHHHTTT-TTPPPPPSSTTSSS-GGGHHHHSPBPPSSPPGGGPPPPB-S--TT---THHHHTTT-TTPPPPPGGGTT--GGGGGGT-PBPTTPPPPP------------SS--TT---THHHHTTTGGGPPPPP-

Foldseek 3Di:
DDDDDPDPPVPVVVPPPPPPPPDDDDDPPPPDPDPDDPDDDPPPDPPPLPQDEADLDDCPDPNVQVCLCQCPCAPVRDHQDPDPVRVDDSNCPCVRHPHDDPPRPPVSADEADAAACVVPLQVCVCQCVVPPVRDHDDPRRPPNDSNCPCVRHHHDPPHDYPDPDPCPDDPDPDPVDDCVVPPDPCVCQCVPPPVHDHDDD

Radius of gyration: 35.05 Å; chains: 1; bounding box: 80×53×91 Å

pLDDT: mean 77.45, std 15.18, range [43.0, 96.0]